Protein AF-A0A9D7H7V4-F1 (afdb_monomer_lite)

Radius of gyration: 41.84 Å; chains: 1; bounding box: 75×30×118 Å

Foldseek 3Di:
DDPQALLNVLVVQLVVLVVVLVVLVVCLVPQDPPDPVSVVVSVVSVVVNVVSVVVNVVSVVSNVVSVVVVVVVVVVVVVVVVVVVVVVVVLVVVVVVLVVVVVVLVVLLCVLLVLVVCPVPVPPPDDDLVNNLVSLVVSLVSLVVSLVVLVVSLVVCVVSVVVVSNVVSVVSNVVSVVSSVVSVVVSVVSCVVDDD

Sequence (196 aa):
MTAKTPLATAAATFEHDLIRYDELAVELAAMPLSSQKSLARATKLLEEAAACEQRLGHDVEMLMTAMQGARNRQQGAAEKTLDVARRIESRMAEHAVVMQRFVALAERAKRATQPVADLVEGGNESTDGPTLKKRLGDAQTEMNDVVAEAERMIAEAAQAGWQDVVREADSLKQKLMTTRNRVALAHRKVSEKAPV

pLDDT: mean 90.6, std 11.88, range [39.03, 98.44]

Structure (mmCIF, N/CA/C/O backbone):
data_AF-A0A9D7H7V4-F1
#
_entry.id   AF-A0A9D7H7V4-F1
#
loop_
_atom_site.group_PDB
_atom_site.id
_atom_site.type_symbol
_atom_site.label_atom_id
_atom_site.label_alt_id
_atom_site.label_comp_id
_atom_site.label_asym_id
_atom_site.label_entity_id
_atom_site.label_seq_id
_atom_site.pdbx_PDB_ins_code
_atom_site.Cartn_x
_atom_site.Cartn_y
_atom_site.Cartn_z
_atom_site.occupancy
_atom_site.B_iso_or_equiv
_atom_site.auth_seq_id
_atom_site.auth_comp_id
_atom_site.auth_asym_id
_atom_site.auth_atom_id
_atom_site.pdbx_PDB_model_num
ATOM 1 N N . MET A 1 1 ? 5.744 1.414 22.283 1.00 39.03 1 MET A N 1
ATOM 2 C CA . MET A 1 1 ? 4.526 1.142 23.076 1.00 39.03 1 MET A CA 1
ATOM 3 C C . MET A 1 1 ? 3.331 1.540 22.227 1.00 39.03 1 MET A C 1
ATOM 5 O O . MET A 1 1 ? 3.158 2.721 21.965 1.00 39.03 1 MET A O 1
ATOM 9 N N . THR A 1 2 ? 2.585 0.582 21.688 1.00 50.62 2 THR A N 1
ATOM 10 C CA . THR A 1 2 ? 1.400 0.856 20.862 1.00 50.62 2 THR A CA 1
ATOM 11 C C . THR A 1 2 ? 0.294 1.372 21.778 1.00 50.62 2 THR A C 1
ATOM 13 O O . THR A 1 2 ? -0.106 0.669 22.704 1.00 50.62 2 THR A O 1
ATOM 16 N N . ALA A 1 3 ? -0.156 2.612 21.581 1.00 64.56 3 ALA A N 1
ATOM 17 C CA . ALA A 1 3 ? -1.259 3.171 22.358 1.00 64.56 3 ALA A CA 1
ATOM 18 C C . ALA A 1 3 ? -2.496 2.261 22.234 1.00 64.56 3 ALA A C 1
ATOM 20 O O . ALA A 1 3 ? -2.820 1.811 21.129 1.00 64.56 3 ALA A O 1
ATOM 21 N N . LYS A 1 4 ? -3.167 1.960 23.356 1.00 79.50 4 LYS A N 1
ATOM 22 C CA . LYS A 1 4 ? -4.394 1.149 23.344 1.00 79.50 4 LYS A CA 1
ATOM 23 C C . LYS A 1 4 ? -5.428 1.831 22.445 1.00 79.50 4 LYS A C 1
ATOM 25 O O . LYS A 1 4 ? -5.689 3.024 22.576 1.00 79.50 4 LYS A O 1
ATOM 30 N N . THR A 1 5 ? -5.972 1.078 21.492 1.00 93.00 5 THR A N 1
ATOM 31 C CA . THR A 1 5 ? -6.973 1.614 20.562 1.00 93.00 5 THR A CA 1
ATOM 32 C C . THR A 1 5 ? -8.301 1.849 21.288 1.00 93.00 5 THR A C 1
ATOM 34 O O . THR A 1 5 ? -8.586 1.124 22.239 1.00 93.00 5 THR A O 1
ATOM 37 N N . PRO A 1 6 ? -9.153 2.786 20.826 1.00 94.44 6 PRO A N 1
ATOM 38 C CA . PRO A 1 6 ? -10.469 3.007 21.429 1.00 94.44 6 PRO A CA 1
ATOM 39 C C . PRO A 1 6 ? -11.314 1.730 21.546 1.00 94.44 6 PRO A C 1
ATOM 41 O O . PRO A 1 6 ? -11.958 1.523 22.565 1.00 94.44 6 PRO A O 1
ATOM 44 N N . LEU A 1 7 ? -11.243 0.839 20.547 1.00 96.19 7 LEU A N 1
ATOM 45 C CA . LEU A 1 7 ? -11.926 -0.459 20.569 1.00 96.19 7 LEU A CA 1
ATOM 46 C C . LEU A 1 7 ? -11.387 -1.377 21.671 1.00 96.19 7 LEU A C 1
ATOM 48 O O . LEU A 1 7 ? -12.166 -1.958 22.416 1.00 96.19 7 LEU A O 1
ATOM 52 N N . ALA A 1 8 ? -10.062 -1.481 21.797 1.00 96.31 8 ALA A N 1
ATOM 53 C CA . ALA A 1 8 ? -9.444 -2.305 22.833 1.00 96.31 8 ALA A CA 1
ATOM 54 C C . ALA A 1 8 ? -9.734 -1.773 24.245 1.00 96.31 8 ALA A C 1
ATOM 56 O O . ALA A 1 8 ? -9.897 -2.560 25.171 1.00 96.31 8 ALA A O 1
ATOM 57 N N . THR A 1 9 ? -9.800 -0.450 24.410 1.00 96.12 9 THR A N 1
ATOM 58 C CA . THR A 1 9 ? -10.173 0.172 25.684 1.00 96.12 9 THR A CA 1
ATOM 59 C C . THR A 1 9 ? -11.640 -0.095 26.019 1.00 96.12 9 THR A C 1
ATOM 61 O O . THR A 1 9 ? -11.905 -0.597 27.102 1.00 96.12 9 THR A O 1
ATOM 64 N N . ALA A 1 10 ? -12.571 0.159 25.091 1.00 97.06 10 ALA A N 1
ATOM 65 C CA . ALA A 1 10 ? -14.002 -0.051 25.325 1.00 97.06 10 ALA A CA 1
ATOM 66 C C . ALA A 1 10 ? -14.338 -1.519 25.634 1.00 97.06 10 ALA A C 1
ATOM 68 O O . ALA A 1 10 ? -15.082 -1.792 26.569 1.00 97.06 10 ALA A O 1
ATOM 69 N N . ALA A 1 11 ? -13.735 -2.468 24.907 1.00 97.25 11 ALA A N 1
ATOM 70 C CA . ALA A 1 11 ? -13.930 -3.894 25.166 1.00 97.25 11 ALA A CA 1
ATOM 71 C C . ALA A 1 11 ? -13.413 -4.312 26.552 1.00 97.25 11 ALA A C 1
ATOM 73 O O . ALA A 1 11 ? -14.065 -5.087 27.240 1.00 97.25 11 ALA A O 1
ATOM 74 N N . ALA A 1 12 ? -12.259 -3.786 26.976 1.00 97.12 12 ALA A N 1
ATOM 75 C CA . ALA A 1 12 ? -11.701 -4.095 28.290 1.00 97.12 12 ALA A CA 1
ATOM 76 C C . ALA A 1 12 ? -12.545 -3.521 29.439 1.00 97.12 12 ALA A C 1
ATOM 78 O O . ALA A 1 12 ? -12.668 -4.169 30.473 1.00 97.12 12 ALA A O 1
ATOM 79 N N . THR A 1 13 ? -13.109 -2.322 29.265 1.00 97.44 13 THR A N 1
ATOM 80 C CA . THR A 1 13 ? -14.011 -1.713 30.253 1.00 97.44 13 THR A CA 1
ATOM 81 C C . THR A 1 13 ? -15.315 -2.501 30.370 1.00 97.44 13 THR A C 1
ATOM 83 O O . THR A 1 13 ? -15.668 -2.892 31.476 1.00 97.44 13 THR A O 1
ATOM 86 N N . PHE A 1 14 ? -15.955 -2.829 29.242 1.00 98.06 14 PHE A N 1
ATOM 87 C CA . PHE A 1 14 ? -17.174 -3.641 29.229 1.00 98.06 14 PHE A CA 1
ATOM 88 C C . PHE A 1 14 ? -16.976 -4.999 29.919 1.00 98.06 14 PHE A C 1
ATOM 90 O O . PHE A 1 14 ? -17.771 -5.383 30.770 1.00 98.06 14 PHE A O 1
ATOM 97 N N . GLU A 1 15 ? -15.891 -5.709 29.591 1.00 98.19 15 GLU A N 1
ATOM 98 C CA . GLU A 1 15 ? -15.592 -7.018 30.187 1.00 98.19 15 GLU A CA 1
ATOM 99 C C . GLU A 1 15 ? -15.377 -6.923 31.704 1.00 98.19 15 GLU A C 1
ATOM 101 O O . GLU A 1 15 ? -15.853 -7.765 32.461 1.00 98.19 15 GLU A O 1
ATOM 106 N N . HIS A 1 16 ? -14.683 -5.878 32.161 1.00 97.69 16 HIS A N 1
ATOM 107 C CA . HIS A 1 16 ? -14.466 -5.638 33.584 1.00 97.69 16 HIS A CA 1
ATOM 108 C C . HIS A 1 16 ? -15.791 -5.450 34.338 1.00 97.69 16 HIS A C 1
ATOM 110 O O . HIS A 1 16 ? -16.002 -6.076 35.379 1.00 97.69 16 HIS A O 1
ATOM 116 N N . ASP A 1 17 ? -16.691 -4.616 33.815 1.00 97.31 17 ASP A N 1
ATOM 117 C CA . ASP A 1 17 ? -17.975 -4.346 34.464 1.00 97.31 17 ASP A CA 1
ATOM 118 C C . ASP A 1 17 ? -18.937 -5.541 34.361 1.00 97.31 17 ASP A C 1
ATOM 120 O O . ASP A 1 17 ? -19.741 -5.757 35.270 1.00 97.31 17 ASP A O 1
ATOM 124 N N . LEU A 1 18 ? -18.803 -6.378 33.326 1.00 98.19 18 LEU A N 1
ATOM 125 C CA . LEU A 1 18 ? -19.583 -7.609 33.180 1.00 98.19 18 LEU A CA 1
ATOM 126 C C . LEU A 1 18 ? -19.197 -8.636 34.245 1.00 98.19 18 LEU A C 1
ATOM 128 O O . LEU A 1 18 ? -20.067 -9.141 34.951 1.00 98.19 18 LEU A O 1
ATOM 132 N N . ILE A 1 19 ? -17.893 -8.865 34.429 1.00 98.44 19 ILE A N 1
ATOM 133 C CA . ILE A 1 19 ? -17.375 -9.734 35.493 1.00 98.44 19 ILE A CA 1
ATOM 134 C C . ILE A 1 19 ? -17.859 -9.239 36.860 1.00 98.44 19 ILE A C 1
ATOM 136 O O . ILE A 1 19 ? -18.315 -10.033 37.683 1.00 98.44 19 ILE A O 1
ATOM 140 N N . ARG A 1 20 ? -17.815 -7.921 37.103 1.00 98.00 20 ARG A N 1
ATOM 141 C CA . ARG A 1 20 ? -18.284 -7.351 38.372 1.00 98.00 20 ARG A CA 1
ATOM 142 C C . ARG A 1 20 ? -19.780 -7.584 38.595 1.00 98.00 20 ARG A C 1
ATOM 144 O O . ARG A 1 20 ? -20.186 -7.874 39.720 1.00 98.00 20 ARG A O 1
ATOM 151 N N . TYR A 1 21 ? -20.600 -7.447 37.556 1.00 98.25 21 TYR A N 1
ATOM 152 C CA . TYR A 1 21 ? -22.034 -7.710 37.649 1.00 98.25 21 TYR A CA 1
ATOM 153 C C . TYR A 1 21 ? -22.324 -9.187 37.951 1.00 98.25 21 TYR A C 1
ATOM 155 O O . TYR A 1 21 ? -23.129 -9.478 38.838 1.00 98.25 21 TYR A O 1
ATOM 163 N N . ASP A 1 22 ? -21.613 -10.109 37.295 1.00 98.25 22 ASP A N 1
ATOM 164 C CA . ASP A 1 22 ? -21.727 -11.551 37.544 1.00 98.25 22 ASP A CA 1
ATOM 165 C C . ASP A 1 22 ? -21.358 -11.912 38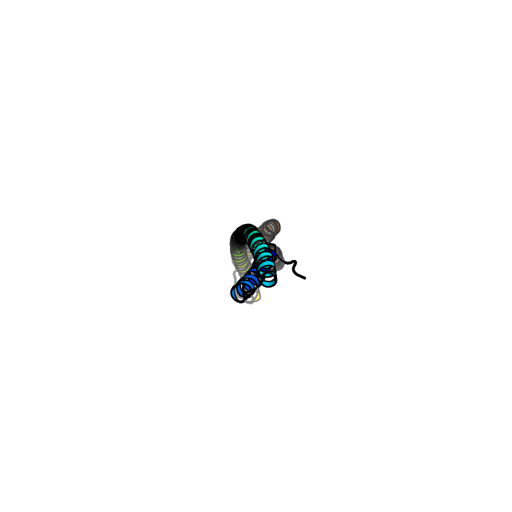.993 1.00 98.25 22 ASP A C 1
ATOM 167 O O . ASP A 1 22 ? -22.082 -12.659 39.656 1.00 98.25 22 ASP A O 1
ATOM 171 N N . GLU A 1 23 ? -20.275 -11.339 39.529 1.00 98.12 23 GLU A N 1
ATOM 172 C CA . GLU A 1 23 ? -19.883 -11.513 40.935 1.00 98.12 23 GLU A CA 1
ATOM 173 C C . GLU A 1 23 ? -20.984 -11.054 41.905 1.00 98.12 23 GLU A C 1
ATOM 175 O O . GLU A 1 23 ? -21.315 -11.769 42.857 1.00 98.12 23 GLU A O 1
ATOM 180 N N . LEU A 1 24 ? -21.574 -9.877 41.660 1.00 97.81 24 LEU A N 1
ATOM 181 C CA . LEU A 1 24 ? -22.654 -9.324 42.483 1.00 97.81 24 LEU A CA 1
ATOM 182 C C . LEU A 1 24 ? -23.911 -10.199 42.431 1.00 97.81 24 LEU A C 1
ATOM 184 O O . LEU A 1 24 ? -24.541 -10.434 43.466 1.00 97.81 24 LEU A O 1
ATOM 188 N N . ALA A 1 25 ? -24.260 -10.717 41.251 1.00 97.62 25 ALA A N 1
ATOM 189 C CA . ALA A 1 25 ? -25.394 -11.617 41.070 1.00 97.62 25 ALA A CA 1
ATOM 190 C C . ALA A 1 25 ? -25.204 -12.935 41.841 1.00 97.62 25 ALA A C 1
ATOM 192 O O . ALA A 1 25 ? -26.127 -13.393 42.523 1.00 97.62 25 ALA A O 1
ATOM 193 N N . VAL A 1 26 ? -24.000 -13.515 41.795 1.00 98.12 26 VAL A N 1
ATOM 194 C CA . VAL A 1 26 ? -23.652 -14.721 42.562 1.00 98.12 26 VAL A CA 1
ATOM 195 C C . VAL A 1 26 ? -23.718 -14.458 44.070 1.00 98.12 26 VAL A C 1
ATOM 197 O O . VAL A 1 26 ? -24.293 -15.266 44.805 1.00 98.12 26 VAL A O 1
ATOM 200 N N . GLU A 1 27 ? -23.183 -13.329 44.548 1.00 97.12 27 GLU A N 1
ATOM 201 C CA . GLU A 1 27 ? -23.225 -12.974 45.973 1.00 97.12 27 GLU A CA 1
ATOM 202 C C . GLU A 1 27 ? -24.664 -12.772 46.472 1.00 97.12 27 GLU A C 1
ATOM 204 O O . GLU A 1 27 ? -25.027 -13.282 47.536 1.00 97.12 27 GLU A O 1
ATOM 209 N N . LEU A 1 28 ? -25.501 -12.076 45.694 1.00 96.75 28 LEU A N 1
ATOM 210 C CA . LEU A 1 28 ? -26.921 -11.877 45.994 1.00 96.75 28 LEU A CA 1
ATOM 211 C C . LEU A 1 28 ? -27.683 -13.206 46.054 1.00 96.75 28 LEU A C 1
ATOM 213 O O . LEU A 1 28 ? -28.444 -13.427 46.997 1.00 96.75 28 LEU A O 1
ATOM 217 N N . ALA A 1 29 ? -27.455 -14.104 45.091 1.00 96.69 29 ALA A N 1
ATOM 218 C CA . ALA A 1 29 ? -28.128 -15.401 45.025 1.00 96.69 29 ALA A CA 1
ATOM 219 C C . ALA A 1 29 ? -27.772 -16.324 46.203 1.00 96.69 29 ALA A C 1
ATOM 221 O O . ALA A 1 29 ? -28.608 -17.106 46.656 1.00 96.69 29 ALA A O 1
ATOM 222 N N . ALA A 1 30 ? -26.545 -16.228 46.720 1.00 96.62 30 ALA A N 1
ATOM 223 C CA . ALA A 1 30 ? -26.076 -17.038 47.840 1.00 96.62 30 ALA A CA 1
ATOM 224 C C . ALA A 1 30 ? -26.445 -16.464 49.225 1.00 96.62 30 ALA A C 1
ATOM 226 O O . ALA A 1 30 ? -26.224 -17.129 50.243 1.00 96.62 30 ALA A O 1
ATOM 227 N N . MET A 1 31 ? -26.970 -15.234 49.308 1.00 95.06 31 MET A N 1
ATOM 228 C CA . MET A 1 31 ? -27.132 -14.531 50.582 1.00 95.06 31 MET A CA 1
ATOM 229 C C . MET A 1 31 ? -28.373 -14.989 51.372 1.00 95.06 31 MET A C 1
ATOM 231 O O . MET A 1 31 ? -29.501 -14.842 50.902 1.00 95.06 31 MET A O 1
ATOM 235 N N . PRO A 1 32 ? -28.221 -15.451 52.629 1.00 91.19 32 PRO A N 1
ATOM 236 C CA . PRO A 1 32 ? -29.365 -15.809 53.460 1.00 91.19 32 PRO A CA 1
ATOM 237 C C . PRO A 1 32 ? -30.108 -14.561 53.959 1.00 91.19 32 PRO A C 1
ATOM 239 O O . PRO A 1 32 ? -29.571 -13.746 54.710 1.00 91.19 32 PRO A O 1
ATOM 242 N N . LEU A 1 33 ? -31.391 -14.440 53.621 1.00 95.38 33 LEU A N 1
ATOM 243 C CA . LEU A 1 33 ? -32.250 -13.297 53.972 1.00 95.38 33 LEU A CA 1
ATOM 244 C C . LEU A 1 33 ? -32.975 -13.476 55.322 1.00 95.38 33 LEU A C 1
ATOM 246 O O . LEU A 1 33 ? -34.125 -13.084 55.488 1.00 95.38 33 LEU A O 1
ATOM 250 N N . SER A 1 34 ? -32.311 -14.101 56.296 1.00 94.88 34 SER A N 1
ATOM 251 C CA . SER A 1 34 ? -32.905 -14.507 57.580 1.00 94.88 34 SER A CA 1
ATOM 252 C C . SER A 1 34 ? -32.825 -13.459 58.697 1.00 94.88 34 SER A C 1
ATOM 254 O O . SER A 1 34 ? -33.301 -13.707 59.802 1.00 94.88 34 SER A O 1
ATOM 256 N N . SER A 1 35 ? -32.214 -12.294 58.456 1.00 96.31 35 SER A N 1
ATOM 257 C CA . SER A 1 35 ? -32.055 -11.249 59.472 1.00 96.31 35 SER A CA 1
ATOM 258 C C . SER A 1 35 ? -32.181 -9.850 58.878 1.00 96.31 35 SER A C 1
ATOM 260 O O . SER A 1 35 ? -31.871 -9.624 57.711 1.00 96.31 35 SER A O 1
ATOM 262 N N . GLN A 1 36 ? -32.540 -8.868 59.708 1.00 95.44 36 GLN A N 1
ATOM 263 C CA . GLN A 1 36 ? -32.569 -7.460 59.295 1.00 95.44 36 GLN A CA 1
ATOM 264 C C . GLN A 1 36 ? -31.205 -6.982 58.767 1.00 95.44 36 GLN A C 1
ATOM 266 O O . GLN A 1 36 ? -31.133 -6.214 57.810 1.00 95.44 36 GLN A O 1
ATOM 271 N N . LYS A 1 37 ? -30.109 -7.477 59.356 1.00 96.38 37 LYS A N 1
ATOM 272 C CA . LYS A 1 37 ? -28.748 -7.160 58.915 1.00 96.38 37 LYS A CA 1
ATOM 273 C C . LYS A 1 37 ? -28.448 -7.736 57.529 1.00 96.38 37 LYS A C 1
ATOM 275 O O . LYS A 1 37 ? -27.845 -7.043 56.713 1.00 96.38 37 LYS A O 1
ATOM 280 N N . SER A 1 38 ? -28.837 -8.985 57.264 1.00 95.50 38 SER A N 1
ATOM 281 C CA . SER A 1 38 ? -28.609 -9.606 55.955 1.00 95.50 38 SER A CA 1
ATOM 282 C C . SER A 1 38 ? -29.505 -9.015 54.869 1.00 95.50 38 SER A C 1
ATOM 284 O O . SER A 1 38 ? -29.021 -8.802 53.764 1.00 95.50 38 SER A O 1
ATOM 286 N N . LEU A 1 39 ? -30.735 -8.613 55.200 1.00 96.75 39 LEU A N 1
ATOM 287 C CA . LEU A 1 39 ? -31.589 -7.827 54.302 1.00 96.75 39 LEU A CA 1
ATOM 288 C C . LEU A 1 39 ? -30.947 -6.480 53.941 1.00 96.75 39 LEU A C 1
ATOM 290 O O . LEU A 1 39 ? -30.834 -6.158 52.765 1.00 96.75 39 LEU A O 1
ATOM 294 N N . ALA A 1 40 ? -30.445 -5.729 54.927 1.00 96.62 40 ALA A N 1
ATOM 295 C CA . ALA A 1 40 ? -29.782 -4.448 54.672 1.00 96.62 40 ALA A CA 1
ATOM 296 C C . ALA A 1 40 ? -28.517 -4.590 53.803 1.00 96.62 40 ALA A C 1
ATOM 298 O O . ALA A 1 40 ? -28.216 -3.711 52.997 1.00 96.62 40 ALA A O 1
ATOM 299 N N . ARG A 1 41 ? -27.769 -5.695 53.948 1.00 96.81 41 ARG A N 1
ATOM 300 C CA . ARG A 1 41 ? -26.629 -6.004 53.071 1.00 96.81 41 ARG A CA 1
ATOM 301 C C . ARG A 1 41 ? -27.088 -6.345 51.651 1.00 96.81 41 ARG A C 1
ATOM 303 O O . ARG A 1 41 ? -26.505 -5.821 50.709 1.00 96.81 41 ARG A O 1
ATOM 310 N N . ALA A 1 42 ? -28.124 -7.170 51.504 1.00 97.25 42 ALA A N 1
ATOM 311 C CA . ALA A 1 42 ? -28.682 -7.526 50.202 1.00 97.25 42 ALA A CA 1
ATOM 312 C C . ALA A 1 42 ? -29.185 -6.288 49.444 1.00 97.25 42 ALA A C 1
ATOM 314 O O . ALA A 1 42 ? -28.898 -6.149 48.262 1.00 97.25 42 ALA A O 1
ATOM 315 N N . THR A 1 43 ? -29.846 -5.342 50.124 1.00 97.44 43 THR A N 1
ATOM 316 C CA . THR A 1 43 ? -30.266 -4.069 49.514 1.00 97.44 43 THR A CA 1
ATOM 317 C C . THR A 1 43 ? -29.082 -3.287 48.947 1.00 97.44 43 THR A C 1
ATOM 319 O O . THR A 1 43 ? -29.145 -2.852 47.805 1.00 97.44 43 THR A O 1
ATOM 322 N N . LYS A 1 44 ? -27.976 -3.168 49.692 1.00 97.81 44 LYS A N 1
ATOM 323 C CA . LYS A 1 44 ? -26.773 -2.469 49.205 1.00 97.81 44 LYS A CA 1
ATOM 324 C C . LYS A 1 44 ? -26.136 -3.150 47.995 1.00 97.81 44 LYS A C 1
ATOM 326 O O . LYS A 1 44 ? -25.732 -2.470 47.061 1.00 97.81 44 LYS A O 1
ATOM 331 N N . LEU A 1 45 ? -26.045 -4.481 48.005 1.00 97.62 45 LEU A N 1
ATOM 332 C CA . LEU A 1 45 ? -25.529 -5.226 46.852 1.00 97.62 45 LEU A CA 1
ATOM 333 C C . LEU A 1 45 ? -26.444 -5.087 45.63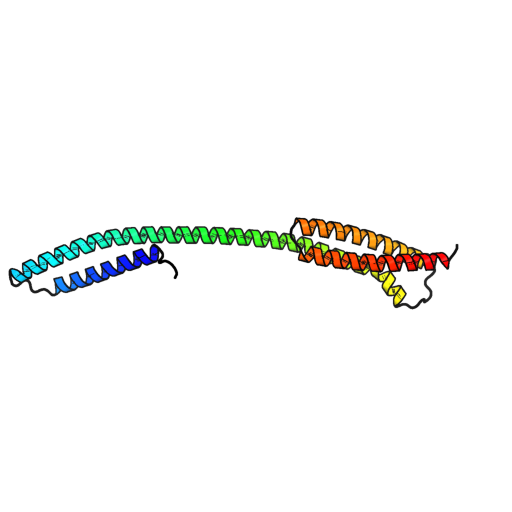5 1.00 97.62 45 LEU A C 1
ATOM 335 O O . LEU A 1 45 ? -25.954 -4.994 44.517 1.00 97.62 45 LEU A O 1
ATOM 339 N N . LEU A 1 46 ? -27.760 -5.039 45.845 1.00 97.81 46 LEU A N 1
ATOM 340 C CA . LEU A 1 46 ? -28.726 -4.825 44.773 1.00 97.81 46 LEU A CA 1
ATOM 341 C C . LEU A 1 46 ? -28.611 -3.413 44.179 1.00 97.81 46 LEU A C 1
ATOM 343 O O . LEU A 1 46 ? -28.673 -3.262 42.963 1.00 97.81 46 LEU A O 1
ATOM 347 N N . GLU A 1 47 ? -28.396 -2.390 45.011 1.00 98.19 47 GLU A N 1
ATOM 348 C CA . GLU A 1 47 ? -28.094 -1.025 44.557 1.00 98.19 47 GLU A CA 1
ATOM 349 C C . GLU A 1 47 ? -26.797 -0.980 43.736 1.00 98.19 47 GLU A C 1
ATOM 351 O O . GLU A 1 47 ? -26.749 -0.343 42.683 1.00 98.19 47 GLU A O 1
ATOM 356 N N . GLU A 1 48 ? -25.754 -1.689 44.179 1.00 97.81 48 GLU A N 1
ATOM 357 C CA . GLU A 1 48 ? -24.492 -1.788 43.442 1.00 97.81 48 GLU A CA 1
ATOM 358 C C . GLU A 1 48 ? -24.666 -2.521 42.105 1.00 97.81 48 GLU A C 1
ATOM 360 O O . GLU A 1 48 ? -24.153 -2.059 41.084 1.00 97.81 48 GLU A O 1
ATOM 365 N N . ALA A 1 49 ? -25.430 -3.617 42.088 1.00 97.75 49 ALA A N 1
ATOM 366 C CA . ALA A 1 49 ? -25.750 -4.364 40.877 1.00 97.75 49 ALA A CA 1
ATOM 367 C C . ALA A 1 49 ? -26.525 -3.494 39.880 1.00 97.75 49 ALA A C 1
ATOM 369 O O . ALA A 1 49 ? -26.141 -3.422 38.717 1.00 97.75 49 ALA A O 1
ATOM 370 N N . ALA A 1 50 ? -27.539 -2.753 40.337 1.00 97.62 50 ALA A N 1
ATOM 371 C CA . ALA A 1 50 ? -28.294 -1.828 39.492 1.00 97.62 50 ALA A CA 1
ATOM 372 C C . ALA A 1 50 ? -27.404 -0.711 38.912 1.00 97.62 50 ALA A C 1
ATOM 374 O O . ALA A 1 50 ? -27.515 -0.367 37.736 1.00 97.62 50 ALA A O 1
ATOM 375 N N . ALA A 1 51 ? -26.477 -0.165 39.706 1.00 97.75 51 ALA A N 1
ATOM 376 C CA . ALA A 1 51 ? -25.507 0.810 39.211 1.00 97.75 51 ALA A CA 1
ATOM 377 C C . ALA A 1 51 ? -24.524 0.195 38.197 1.00 97.75 51 ALA A C 1
ATOM 379 O O . ALA A 1 51 ? -24.106 0.868 37.256 1.00 97.75 51 ALA A O 1
ATOM 380 N N . CYS A 1 52 ? -24.137 -1.069 38.383 1.00 97.62 52 CYS A N 1
ATOM 381 C CA . CYS A 1 52 ? -23.279 -1.803 37.455 1.00 97.62 52 CYS A CA 1
ATOM 382 C C . CYS A 1 52 ? -23.997 -2.106 36.132 1.00 97.62 52 CYS A C 1
ATOM 384 O O . CYS A 1 52 ? -23.417 -1.910 35.072 1.00 97.62 52 CYS A O 1
ATOM 386 N N . GLU A 1 53 ? -25.278 -2.472 36.176 1.00 97.19 53 GLU A N 1
ATOM 387 C CA . GLU A 1 53 ? -26.119 -2.669 34.989 1.00 97.19 53 GLU A CA 1
ATOM 388 C C . GLU A 1 53 ? -26.248 -1.384 34.154 1.00 97.19 53 GLU A C 1
ATOM 390 O O . GLU A 1 53 ? -26.136 -1.412 32.928 1.00 97.19 53 GLU A O 1
ATOM 395 N N . GLN A 1 54 ? -26.402 -0.227 34.809 1.00 97.81 54 GLN A N 1
ATOM 396 C CA . GLN A 1 54 ? -26.410 1.069 34.121 1.00 97.81 54 GLN A CA 1
ATOM 397 C C . GLN A 1 54 ? -25.077 1.368 33.423 1.00 97.81 54 GLN A C 1
ATOM 399 O O . GLN A 1 54 ? -25.077 1.841 32.284 1.00 97.81 54 GLN A O 1
ATOM 404 N N . ARG A 1 55 ? -23.942 1.087 34.082 1.00 98.00 55 ARG A N 1
ATOM 405 C CA . ARG A 1 55 ? -22.614 1.246 33.466 1.00 98.00 55 ARG A CA 1
ATOM 406 C C . ARG A 1 55 ? -22.421 0.296 32.291 1.00 98.00 55 ARG A C 1
ATOM 408 O O . ARG A 1 55 ? -21.989 0.749 31.240 1.00 98.00 55 ARG A O 1
ATOM 415 N N . LEU A 1 56 ? -22.849 -0.960 32.418 1.00 98.19 56 LEU A N 1
ATOM 416 C CA . LEU A 1 56 ? -22.827 -1.931 31.323 1.00 98.19 56 LEU A CA 1
ATOM 417 C C . LEU A 1 56 ? -23.590 -1.437 30.092 1.00 98.19 56 LEU A C 1
ATOM 419 O O . LEU A 1 56 ? -23.089 -1.562 28.977 1.00 98.19 56 LEU A O 1
ATOM 423 N N . GLY A 1 57 ? -24.763 -0.825 30.280 1.00 97.25 57 GLY A N 1
ATOM 424 C CA . GLY A 1 57 ? -25.502 -0.195 29.183 1.00 97.25 57 GLY A CA 1
ATOM 425 C C . GLY A 1 57 ? -24.671 0.866 28.451 1.00 97.25 57 GLY A C 1
ATOM 426 O O . GLY A 1 57 ? -24.575 0.844 27.224 1.00 97.25 57 GLY A O 1
ATOM 427 N N . HIS A 1 58 ? -24.004 1.744 29.203 1.00 97.81 58 HIS A N 1
ATOM 428 C CA . HIS A 1 58 ? -23.108 2.754 28.637 1.00 97.81 58 HIS A CA 1
ATOM 429 C C . HIS A 1 58 ? -21.883 2.138 27.938 1.00 97.81 58 HIS A C 1
ATOM 431 O O . HIS A 1 58 ? -21.515 2.553 26.837 1.00 97.81 58 HIS A O 1
ATOM 437 N N . ASP A 1 59 ? -21.268 1.119 28.534 1.00 97.38 59 ASP A N 1
ATOM 438 C CA . ASP A 1 59 ? -20.089 0.456 27.980 1.00 97.38 59 ASP A CA 1
ATOM 439 C C . ASP A 1 59 ? -20.396 -0.255 26.655 1.00 97.38 59 ASP A C 1
ATOM 441 O O . ASP A 1 59 ? -19.569 -0.233 25.738 1.00 97.38 59 ASP A O 1
ATOM 445 N N . VAL A 1 60 ? -21.603 -0.813 26.499 1.00 98.12 60 VAL A N 1
ATOM 446 C CA . VAL A 1 60 ? -22.077 -1.376 25.222 1.00 98.12 60 VAL A CA 1
ATOM 447 C C . VAL A 1 60 ? -22.169 -0.296 24.143 1.00 98.12 60 VAL A C 1
ATOM 449 O O . VAL A 1 60 ? -21.674 -0.498 23.031 1.00 98.12 60 VAL A O 1
ATOM 452 N N . GLU A 1 61 ? -22.752 0.865 24.448 1.00 98.12 61 GLU A N 1
ATOM 453 C CA . GLU A 1 61 ? -22.833 1.987 23.500 1.00 98.12 61 GLU A CA 1
ATOM 454 C C . GLU A 1 61 ? -21.437 2.467 23.075 1.00 98.12 61 GLU A C 1
ATOM 456 O O . GLU A 1 61 ? -21.168 2.711 21.888 1.00 98.12 61 GLU A O 1
ATOM 461 N N . MET A 1 62 ? -20.514 2.550 24.036 1.00 97.62 62 MET A N 1
ATOM 462 C CA . MET A 1 62 ? -19.122 2.917 23.792 1.00 97.62 62 MET A CA 1
ATOM 463 C C . MET A 1 62 ? -18.395 1.873 22.941 1.00 97.62 62 MET A C 1
ATOM 465 O O . MET A 1 62 ? -17.666 2.236 22.010 1.00 97.62 62 MET A O 1
ATOM 469 N N . LEU A 1 63 ? -18.624 0.582 23.192 1.00 98.00 63 LEU A N 1
ATOM 470 C CA . LEU A 1 63 ? -18.072 -0.513 22.400 1.00 98.00 63 LEU A CA 1
ATOM 471 C C . LEU A 1 63 ? -18.588 -0.475 20.957 1.00 98.00 63 LEU A C 1
ATOM 473 O O . LEU A 1 63 ? -17.784 -0.531 20.023 1.00 98.00 63 LEU A O 1
ATOM 477 N N . MET A 1 64 ? -19.895 -0.295 20.756 1.00 98.12 64 MET A N 1
ATOM 478 C CA . MET A 1 64 ? -20.496 -0.158 19.423 1.00 98.12 64 MET A CA 1
ATOM 479 C C . MET A 1 64 ? -19.917 1.037 18.658 1.00 98.12 64 MET A C 1
ATOM 481 O O . MET A 1 64 ? -19.536 0.917 17.489 1.00 98.12 64 MET A O 1
ATOM 485 N N . THR A 1 65 ? -19.778 2.181 19.330 1.00 98.06 65 THR A N 1
ATOM 486 C CA . THR A 1 65 ? -19.164 3.385 18.755 1.00 98.06 65 THR A CA 1
ATOM 487 C C . THR A 1 65 ? -17.714 3.122 18.344 1.00 98.06 65 THR A C 1
ATOM 489 O O . THR A 1 65 ? -17.291 3.465 17.233 1.00 98.06 65 THR A O 1
ATOM 492 N N . ALA A 1 66 ? -16.943 2.456 19.204 1.00 97.75 66 ALA A N 1
ATOM 493 C CA . ALA A 1 66 ? -15.556 2.120 18.923 1.00 97.75 66 ALA A CA 1
ATOM 494 C C . ALA A 1 66 ? -15.416 1.100 17.776 1.00 97.75 66 ALA A C 1
ATOM 496 O O . ALA A 1 66 ? -14.506 1.235 16.950 1.00 97.75 66 ALA A O 1
ATOM 497 N N . MET A 1 67 ? -16.330 0.128 17.671 1.00 97.62 67 MET A N 1
ATOM 498 C CA . MET A 1 67 ? -16.405 -0.817 16.551 1.00 97.62 67 MET A CA 1
ATOM 499 C C . MET A 1 67 ? -16.680 -0.100 15.228 1.00 97.62 67 MET A C 1
ATOM 501 O O . MET A 1 67 ? -15.988 -0.354 14.240 1.00 97.62 67 MET A O 1
ATOM 505 N N . GLN A 1 68 ? -17.625 0.844 15.203 1.00 97.50 68 GLN A N 1
ATOM 506 C CA . GLN A 1 68 ? -17.899 1.635 14.003 1.00 97.50 68 GLN A CA 1
ATOM 507 C C . GLN A 1 68 ? -16.683 2.487 13.603 1.00 97.50 68 GLN A C 1
ATOM 509 O O . GLN A 1 68 ? -16.328 2.552 12.424 1.00 97.50 68 GLN A O 1
ATOM 514 N N . GLY A 1 69 ? -15.981 3.079 14.573 1.00 97.00 69 GLY A N 1
ATOM 515 C CA . GLY A 1 69 ? -14.724 3.790 14.326 1.00 97.00 69 GLY A CA 1
ATOM 516 C C . GLY A 1 69 ? -13.621 2.888 13.753 1.00 97.00 69 GLY A C 1
ATOM 517 O O . GLY A 1 69 ? -12.905 3.287 12.829 1.00 97.00 69 GLY A O 1
ATOM 518 N N . ALA A 1 70 ? -13.493 1.658 14.257 1.00 96.81 70 ALA A N 1
ATOM 519 C CA . ALA A 1 70 ? -12.553 0.669 13.731 1.00 96.81 70 ALA A CA 1
ATOM 520 C C . ALA A 1 70 ? -12.910 0.241 12.298 1.00 96.81 70 ALA A C 1
ATOM 522 O O . ALA A 1 70 ? -12.022 0.183 11.445 1.00 96.81 70 ALA A O 1
ATOM 523 N N . ARG A 1 71 ? -14.200 0.030 12.008 1.00 97.50 71 ARG A N 1
ATOM 524 C CA . ARG A 1 71 ? -14.702 -0.264 10.659 1.00 97.50 71 ARG A CA 1
ATOM 525 C C . ARG A 1 71 ? -14.388 0.865 9.679 1.00 97.50 71 ARG A C 1
ATOM 527 O O . ARG A 1 71 ? -13.828 0.604 8.621 1.00 97.50 71 ARG A O 1
ATOM 534 N N . ASN A 1 72 ? -14.658 2.117 10.047 1.00 97.62 72 ASN A N 1
ATOM 535 C CA . ASN A 1 72 ? -14.342 3.275 9.202 1.00 97.62 72 ASN A CA 1
ATOM 536 C C . ASN A 1 72 ? -12.838 3.360 8.898 1.00 97.62 72 ASN A C 1
ATOM 538 O O . ASN A 1 72 ? -12.435 3.634 7.769 1.00 97.62 72 ASN A O 1
ATOM 542 N N . ARG A 1 73 ? -11.988 3.082 9.897 1.00 96.31 73 ARG A N 1
ATOM 543 C CA . ARG A 1 73 ? -10.532 3.034 9.708 1.00 96.31 73 ARG A CA 1
ATOM 544 C C . ARG A 1 73 ? -10.117 1.917 8.752 1.00 96.31 73 ARG A C 1
ATOM 546 O O . ARG A 1 73 ? -9.261 2.148 7.902 1.00 96.31 73 ARG A O 1
ATOM 553 N N . GLN A 1 74 ? -10.704 0.729 8.892 1.00 96.75 74 GLN A N 1
ATOM 554 C CA . GLN A 1 74 ? -10.442 -0.405 8.008 1.00 96.75 74 GLN A CA 1
ATOM 555 C C . GLN A 1 74 ? -10.859 -0.090 6.567 1.00 96.75 74 GLN A C 1
ATOM 557 O O . GLN A 1 74 ? -10.070 -0.325 5.654 1.00 96.75 74 GLN A O 1
ATOM 562 N N . GLN A 1 75 ? -12.032 0.509 6.366 1.00 98.19 75 GLN A N 1
ATOM 563 C CA . GLN A 1 75 ? -12.501 0.917 5.046 1.00 98.19 75 GLN A CA 1
ATOM 564 C C . GLN A 1 75 ? -11.569 1.959 4.410 1.00 98.19 75 GLN A C 1
ATOM 566 O O . GLN A 1 75 ? -11.106 1.763 3.289 1.00 98.19 75 GLN A O 1
ATOM 571 N N . GLY A 1 76 ? -11.193 3.007 5.150 1.00 97.88 76 GLY A N 1
ATOM 572 C CA . GLY A 1 76 ? -10.254 4.013 4.645 1.00 97.88 76 GLY A CA 1
ATOM 573 C C . GLY A 1 76 ? -8.852 3.456 4.362 1.00 97.88 76 GLY A C 1
ATOM 574 O O . GLY A 1 76 ? -8.164 3.933 3.461 1.00 97.88 76 GLY A O 1
ATOM 575 N N . ALA A 1 77 ? -8.403 2.437 5.103 1.00 97.44 77 ALA A N 1
ATOM 576 C CA . ALA A 1 77 ? -7.159 1.734 4.796 1.00 97.44 77 ALA A CA 1
ATOM 577 C C . ALA A 1 77 ? -7.279 0.921 3.497 1.00 97.44 77 ALA A C 1
ATOM 579 O O . ALA A 1 77 ? -6.394 1.009 2.650 1.00 97.44 77 ALA A O 1
ATOM 580 N N . ALA A 1 78 ? -8.386 0.196 3.310 1.00 97.44 78 ALA A N 1
ATOM 581 C CA . ALA A 1 78 ? -8.643 -0.573 2.095 1.00 97.44 78 ALA A CA 1
ATOM 582 C C . ALA A 1 78 ? -8.694 0.322 0.845 1.00 97.44 78 ALA A C 1
ATOM 584 O O . ALA A 1 78 ? -8.074 -0.001 -0.167 1.00 97.44 78 ALA A O 1
ATOM 585 N N . GLU A 1 79 ? -9.357 1.477 0.927 1.00 98.31 79 GLU A N 1
ATOM 586 C CA . GLU A 1 79 ? -9.417 2.462 -0.162 1.00 98.31 79 GLU A CA 1
ATOM 587 C C . GLU A 1 79 ? -8.025 2.985 -0.544 1.00 98.31 79 GLU A C 1
ATOM 589 O O . GLU A 1 79 ? -7.680 3.019 -1.725 1.00 98.31 79 GLU A O 1
ATOM 594 N N . LYS A 1 80 ? -7.183 3.317 0.445 1.00 97.94 80 LYS A N 1
ATOM 595 C CA . LYS A 1 80 ? -5.790 3.734 0.204 1.00 97.94 80 LYS A CA 1
ATOM 596 C C . LYS A 1 80 ? -4.961 2.627 -0.441 1.00 97.94 80 LYS A C 1
ATOM 598 O O . LYS A 1 80 ? -4.172 2.901 -1.339 1.00 97.94 80 LYS A O 1
ATOM 603 N N . THR A 1 81 ? -5.128 1.382 0.002 1.00 98.25 81 THR A N 1
ATOM 604 C CA . THR A 1 81 ? -4.434 0.236 -0.598 1.00 98.25 81 THR A CA 1
ATOM 605 C C . THR A 1 81 ? -4.851 0.037 -2.055 1.00 98.25 81 THR A C 1
ATOM 607 O O . THR A 1 81 ? -3.987 -0.186 -2.900 1.00 98.25 81 THR A O 1
ATOM 610 N N . LEU A 1 82 ? -6.143 0.175 -2.369 1.00 98.06 82 LEU A N 1
ATOM 611 C CA . LEU A 1 82 ? -6.643 0.095 -3.744 1.00 98.06 82 LEU A CA 1
ATOM 612 C C . LEU A 1 82 ? -6.114 1.233 -4.628 1.00 98.06 82 LEU A C 1
ATOM 614 O O . LEU A 1 82 ? -5.746 0.982 -5.773 1.00 98.06 82 LEU A O 1
ATOM 618 N N . ASP A 1 83 ? -6.038 2.464 -4.114 1.00 98.19 83 ASP A N 1
ATOM 619 C CA . ASP A 1 83 ? -5.439 3.591 -4.844 1.00 98.19 83 ASP A CA 1
ATOM 620 C C . ASP A 1 83 ? -3.967 3.321 -5.190 1.00 98.19 83 ASP A C 1
ATOM 622 O O . ASP A 1 83 ? -3.547 3.454 -6.341 1.00 98.19 83 ASP A O 1
ATOM 626 N N . VAL A 1 84 ? -3.191 2.849 -4.211 1.00 98.31 84 VAL A N 1
ATOM 627 C CA . VAL A 1 84 ? -1.786 2.482 -4.423 1.00 98.31 84 VAL A CA 1
ATOM 628 C C . VAL A 1 84 ? -1.655 1.347 -5.438 1.00 98.31 84 VAL A C 1
ATOM 630 O O . VAL A 1 84 ? -0.798 1.435 -6.315 1.00 98.31 84 VAL A O 1
ATOM 633 N N . ALA A 1 85 ? -2.508 0.321 -5.374 1.00 98.06 85 ALA A N 1
ATOM 634 C CA . ALA A 1 85 ? -2.495 -0.779 -6.337 1.00 98.06 85 ALA A CA 1
ATOM 635 C C . ALA A 1 85 ? -2.705 -0.279 -7.778 1.00 98.06 85 ALA A C 1
ATOM 637 O O . ALA A 1 85 ? -1.897 -0.584 -8.651 1.00 98.06 85 ALA A O 1
ATOM 638 N N . ARG A 1 86 ? -3.703 0.586 -8.010 1.00 98.38 86 ARG A N 1
ATOM 639 C CA . ARG A 1 86 ? -3.954 1.189 -9.334 1.00 98.38 86 ARG A CA 1
ATOM 640 C C . ARG A 1 86 ? -2.777 2.025 -9.827 1.00 98.38 86 ARG A C 1
ATOM 642 O O . ARG A 1 86 ? -2.427 1.987 -11.004 1.00 98.38 86 ARG A O 1
ATOM 649 N N . ARG A 1 87 ? -2.144 2.785 -8.929 1.00 98.06 87 ARG A N 1
ATOM 650 C CA . ARG A 1 87 ? -0.950 3.573 -9.266 1.00 98.06 87 ARG A CA 1
ATOM 651 C C . ARG A 1 87 ? 0.223 2.678 -9.653 1.00 98.06 87 ARG A C 1
ATOM 653 O O . ARG A 1 87 ? 0.932 3.004 -10.601 1.00 98.06 87 ARG A O 1
ATOM 660 N N . ILE A 1 88 ? 0.420 1.562 -8.951 1.00 98.00 88 ILE A N 1
ATOM 661 C CA . ILE A 1 88 ? 1.440 0.566 -9.297 1.00 98.00 88 ILE A CA 1
ATOM 662 C C . ILE A 1 88 ? 1.145 -0.031 -10.674 1.00 98.00 88 ILE A C 1
ATOM 664 O O . ILE A 1 88 ? 2.035 -0.035 -11.517 1.00 98.00 88 ILE A O 1
ATOM 668 N N . GLU A 1 89 ? -0.091 -0.460 -10.937 1.00 97.94 89 GLU A N 1
ATOM 669 C CA . GLU A 1 89 ? -0.499 -1.012 -12.237 1.00 97.94 89 GLU A CA 1
ATOM 670 C C . GLU A 1 89 ? -0.248 -0.025 -13.387 1.00 97.94 89 GLU A C 1
ATOM 672 O O . GLU A 1 89 ? 0.378 -0.392 -14.383 1.00 97.94 89 GLU A O 1
ATOM 677 N N . SER A 1 90 ? -0.641 1.246 -13.228 1.00 97.19 90 SER A N 1
ATOM 678 C CA . SER A 1 90 ? -0.369 2.302 -14.218 1.00 97.19 90 SER A CA 1
ATOM 679 C C . SER A 1 90 ? 1.129 2.465 -14.469 1.00 97.19 90 SER A C 1
ATOM 681 O O . SER A 1 90 ? 1.578 2.472 -15.615 1.00 97.19 90 SER A O 1
ATOM 683 N N . ARG A 1 91 ? 1.932 2.532 -13.399 1.00 97.31 91 ARG A N 1
ATOM 684 C CA . ARG A 1 91 ? 3.391 2.680 -13.508 1.00 97.31 91 ARG A CA 1
ATOM 685 C C . ARG A 1 91 ? 4.050 1.463 -14.148 1.00 97.31 91 ARG A C 1
ATOM 687 O O . ARG A 1 91 ? 4.982 1.629 -14.927 1.00 97.31 91 ARG A O 1
ATOM 694 N N . MET A 1 92 ? 3.570 0.255 -13.866 1.00 96.69 92 MET A N 1
ATOM 695 C CA . MET A 1 92 ? 4.054 -0.964 -14.515 1.00 96.69 92 MET A CA 1
ATOM 696 C C . MET A 1 92 ? 3.730 -0.974 -16.011 1.00 96.69 92 MET A C 1
ATOM 698 O O . MET A 1 92 ? 4.587 -1.353 -16.808 1.00 96.69 92 MET A O 1
ATOM 702 N N . ALA A 1 93 ? 2.535 -0.525 -16.403 1.00 96.81 93 ALA A N 1
ATOM 703 C CA . ALA A 1 93 ? 2.156 -0.409 -17.809 1.00 96.81 93 ALA A CA 1
ATOM 704 C C . ALA A 1 93 ? 3.017 0.630 -18.549 1.00 96.81 93 ALA A C 1
ATOM 706 O O . ALA A 1 93 ? 3.550 0.335 -19.619 1.00 96.81 93 ALA A O 1
ATOM 707 N N . GLU A 1 94 ? 3.226 1.811 -17.956 1.00 95.31 94 GLU A N 1
ATOM 708 C CA . GLU A 1 94 ? 4.140 2.835 -18.484 1.00 95.31 94 GLU A CA 1
ATOM 709 C C . GLU A 1 94 ? 5.559 2.282 -18.668 1.00 95.31 94 GLU A C 1
ATOM 711 O O . GLU A 1 94 ? 6.165 2.445 -19.729 1.00 95.31 94 GLU A O 1
ATOM 716 N N . HIS A 1 95 ? 6.079 1.584 -17.655 1.00 95.12 95 HIS A N 1
ATOM 717 C CA . HIS A 1 95 ? 7.402 0.971 -17.704 1.00 95.12 95 HIS A CA 1
ATOM 718 C C . HIS A 1 95 ? 7.515 -0.075 -18.819 1.00 95.12 95 HIS A C 1
ATOM 720 O O . HIS A 1 95 ? 8.494 -0.084 -19.563 1.00 95.12 95 HIS A O 1
ATOM 726 N N . ALA A 1 96 ? 6.505 -0.937 -18.975 1.00 95.81 96 ALA A N 1
ATOM 727 C CA . ALA A 1 96 ? 6.493 -1.973 -20.004 1.00 95.81 96 ALA A CA 1
ATOM 728 C C . ALA A 1 96 ? 6.586 -1.381 -21.420 1.00 95.81 96 ALA A C 1
ATOM 730 O O . ALA A 1 96 ? 7.342 -1.891 -22.249 1.00 95.81 96 ALA A O 1
ATOM 731 N N . VAL A 1 97 ? 5.884 -0.272 -21.683 1.00 95.00 97 VAL A N 1
ATOM 732 C CA . VAL A 1 97 ? 5.953 0.443 -22.969 1.00 95.00 97 VAL A CA 1
ATOM 733 C C . VAL A 1 97 ? 7.357 0.996 -23.221 1.00 95.00 97 VAL A C 1
ATOM 735 O O . VAL A 1 97 ? 7.906 0.834 -24.313 1.00 95.00 97 VAL A O 1
ATOM 738 N N . VAL A 1 98 ? 7.963 1.629 -22.213 1.00 94.25 98 VAL A N 1
ATOM 739 C CA . VAL A 1 98 ? 9.326 2.170 -22.318 1.00 94.25 98 VAL A CA 1
ATOM 740 C C . VAL A 1 98 ? 10.337 1.048 -22.575 1.00 94.25 98 VAL A C 1
ATOM 742 O O . VAL A 1 98 ? 11.154 1.157 -23.491 1.00 94.25 98 VAL A O 1
ATOM 745 N N . MET A 1 99 ? 10.240 -0.065 -21.844 1.00 94.12 99 MET A N 1
ATOM 746 C CA . MET A 1 99 ? 11.136 -1.209 -22.020 1.00 94.12 99 MET A CA 1
ATOM 747 C C . MET A 1 99 ? 10.978 -1.890 -23.376 1.00 94.12 99 MET A C 1
ATOM 749 O O . MET A 1 99 ? 11.978 -2.264 -23.986 1.00 94.12 99 MET A O 1
ATOM 753 N N . GLN A 1 100 ? 9.754 -2.009 -23.896 1.00 95.69 100 GLN A N 1
ATOM 754 C CA . GLN A 1 100 ? 9.533 -2.537 -25.242 1.00 95.69 100 GLN A CA 1
ATOM 755 C C . GLN A 1 100 ? 10.260 -1.690 -26.297 1.00 95.69 100 GLN A C 1
ATOM 757 O O . GLN A 1 100 ? 10.911 -2.234 -27.193 1.00 95.69 100 GLN A O 1
ATOM 762 N N . ARG A 1 101 ? 10.197 -0.358 -26.170 1.00 94.69 101 ARG A N 1
ATOM 763 C CA . ARG A 1 101 ? 10.927 0.560 -27.056 1.00 94.69 101 ARG A CA 1
ATOM 764 C C . ARG A 1 101 ? 12.437 0.428 -26.880 1.00 94.69 101 ARG A C 1
ATOM 766 O O . ARG A 1 101 ? 13.150 0.410 -27.878 1.00 94.69 101 ARG A O 1
ATOM 773 N N . PHE A 1 102 ? 12.927 0.299 -25.647 1.00 95.44 102 PHE A N 1
ATOM 774 C CA . PHE A 1 102 ? 14.355 0.106 -25.380 1.00 95.44 102 PHE A CA 1
ATOM 775 C C . PHE A 1 102 ? 14.894 -1.185 -26.011 1.00 95.44 102 PHE A C 1
ATOM 777 O O . PHE A 1 102 ? 15.930 -1.159 -26.673 1.00 95.44 102 PHE A O 1
ATOM 784 N N . VAL A 1 103 ? 14.163 -2.298 -25.898 1.00 96.00 103 VAL A N 1
ATOM 785 C CA . VAL A 1 103 ? 14.528 -3.566 -26.551 1.00 96.00 103 VAL A CA 1
ATOM 786 C C . VAL A 1 103 ? 14.571 -3.407 -28.073 1.00 96.00 103 VAL A C 1
ATOM 788 O O . VAL A 1 103 ? 15.539 -3.824 -28.710 1.00 96.00 103 VAL A O 1
ATOM 791 N N . ALA A 1 104 ? 13.567 -2.755 -28.668 1.00 95.69 104 ALA A N 1
ATOM 792 C CA . ALA A 1 104 ? 13.556 -2.488 -30.106 1.00 95.69 104 ALA A CA 1
ATOM 793 C C . ALA A 1 104 ? 14.758 -1.630 -30.544 1.00 95.69 104 ALA A C 1
ATOM 795 O O . ALA A 1 104 ? 15.393 -1.926 -31.561 1.00 95.69 104 ALA A O 1
ATOM 796 N N . LEU A 1 105 ? 15.109 -0.611 -29.755 1.00 95.06 105 LEU A N 1
ATOM 797 C CA . LEU A 1 105 ? 16.271 0.245 -29.978 1.00 95.06 105 LEU A CA 1
ATOM 798 C C . LEU A 1 105 ? 17.589 -0.540 -29.892 1.00 95.06 105 LEU A C 1
ATOM 800 O O . LEU A 1 105 ? 18.454 -0.377 -30.751 1.00 95.06 105 LEU A O 1
ATOM 804 N N . ALA A 1 106 ? 17.741 -1.420 -28.900 1.00 94.69 106 ALA A N 1
ATOM 805 C CA . ALA A 1 106 ? 18.921 -2.269 -28.743 1.00 94.69 106 ALA A CA 1
ATOM 806 C C . ALA A 1 106 ? 19.099 -3.241 -29.924 1.00 94.69 106 ALA A C 1
ATOM 808 O O . ALA A 1 106 ? 20.211 -3.421 -30.424 1.00 94.69 106 ALA A O 1
ATOM 809 N N . GLU A 1 107 ? 18.008 -3.814 -30.432 1.00 95.56 107 GLU A N 1
ATOM 810 C CA . GLU A 1 107 ? 18.045 -4.668 -31.623 1.00 95.56 107 GLU A CA 1
ATOM 811 C C . GLU A 1 107 ? 18.423 -3.886 -32.889 1.00 95.56 107 GLU A C 1
ATOM 813 O O . GLU A 1 107 ? 19.213 -4.363 -33.710 1.00 95.56 107 GLU A O 1
ATOM 818 N N . ARG A 1 108 ? 17.921 -2.654 -33.047 1.00 94.44 108 ARG A N 1
ATOM 819 C CA . ARG A 1 108 ? 18.365 -1.756 -34.127 1.00 94.44 108 ARG A CA 1
ATOM 820 C C . ARG A 1 108 ? 19.847 -1.419 -34.005 1.00 94.44 108 ARG A C 1
ATOM 822 O O . ARG A 1 108 ? 20.574 -1.527 -34.988 1.00 94.44 108 ARG A O 1
ATOM 829 N N . ALA A 1 109 ? 20.303 -1.086 -32.800 1.00 93.06 109 ALA A N 1
ATOM 830 C CA . ALA A 1 109 ? 21.703 -0.808 -32.507 1.00 93.06 109 ALA A CA 1
ATOM 831 C C . ALA A 1 109 ? 22.611 -1.976 -32.914 1.00 93.06 109 ALA A C 1
ATOM 833 O O . ALA A 1 109 ? 23.626 -1.767 -33.574 1.00 93.06 109 ALA A O 1
ATOM 834 N N . LYS A 1 110 ? 22.219 -3.209 -32.573 1.00 92.69 110 LYS A N 1
ATOM 835 C CA . LYS A 1 110 ? 22.942 -4.429 -32.945 1.00 92.69 110 LYS A CA 1
ATOM 836 C C . LYS A 1 110 ? 23.012 -4.617 -34.462 1.00 92.69 110 LYS A C 1
ATOM 838 O O . LYS A 1 110 ? 24.084 -4.884 -34.997 1.00 92.69 110 LYS A O 1
ATOM 843 N N . ARG A 1 111 ? 21.894 -4.439 -35.176 1.00 90.56 111 ARG A N 1
ATOM 844 C CA . ARG A 1 111 ? 21.882 -4.515 -36.649 1.00 90.56 111 ARG A CA 1
ATOM 845 C C . ARG A 1 111 ? 22.771 -3.450 -37.286 1.00 90.56 111 ARG A C 1
ATOM 847 O O . ARG A 1 111 ? 23.477 -3.752 -38.242 1.00 90.56 111 ARG A O 1
ATOM 854 N N . ALA A 1 112 ? 22.774 -2.237 -36.735 1.00 88.81 112 ALA A N 1
ATOM 855 C CA . ALA A 1 112 ? 23.593 -1.137 -37.232 1.00 88.81 112 ALA A CA 1
ATOM 856 C C . ALA A 1 112 ? 25.098 -1.419 -37.086 1.00 88.81 112 ALA A C 1
ATOM 858 O O . ALA A 1 112 ? 25.887 -1.012 -37.936 1.00 88.81 112 ALA A O 1
ATOM 859 N N . THR A 1 113 ? 25.515 -2.128 -36.031 1.00 87.94 113 THR A N 1
ATOM 860 C CA . THR A 1 113 ? 26.928 -2.460 -35.782 1.00 87.94 113 THR A CA 1
ATOM 861 C C . THR A 1 113 ? 27.402 -3.744 -36.462 1.00 87.94 113 THR A C 1
ATOM 863 O O . THR A 1 113 ? 28.614 -3.917 -36.607 1.00 87.94 113 THR A O 1
ATOM 866 N N . GLN A 1 114 ? 26.493 -4.599 -36.943 1.00 86.00 114 GLN A N 1
ATOM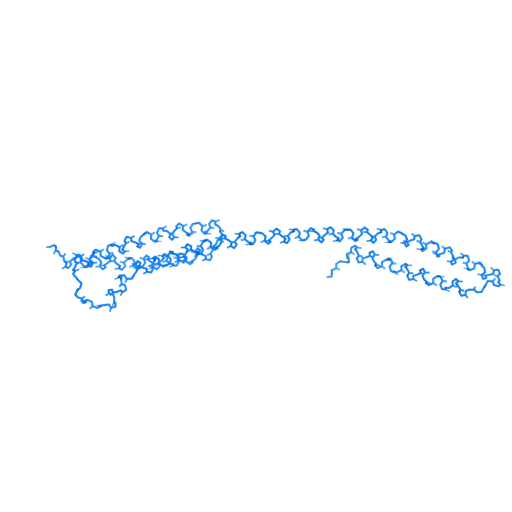 867 C CA . GLN A 1 114 ? 26.828 -5.875 -37.587 1.00 86.00 114 GLN A CA 1
ATOM 868 C C . GLN A 1 114 ? 27.812 -5.744 -38.767 1.00 86.00 114 GLN A C 1
ATOM 870 O O . GLN A 1 114 ? 28.814 -6.453 -38.758 1.00 86.00 114 GLN A O 1
ATOM 875 N N . PRO A 1 115 ? 27.652 -4.803 -39.725 1.00 79.69 115 PRO A N 1
ATOM 876 C CA . PRO A 1 115 ? 28.582 -4.683 -40.854 1.00 79.69 115 PRO A CA 1
ATOM 877 C C . PRO A 1 115 ? 30.022 -4.372 -40.430 1.00 79.69 115 PRO A C 1
ATOM 879 O O . PRO A 1 115 ? 30.961 -4.656 -41.163 1.00 79.69 115 PRO A O 1
ATOM 882 N N . VAL A 1 116 ? 30.206 -3.772 -39.252 1.00 77.69 116 VAL A N 1
ATOM 883 C CA . VAL A 1 116 ? 31.524 -3.464 -38.682 1.00 77.69 116 VAL A CA 1
ATOM 884 C C . VAL A 1 116 ? 32.151 -4.706 -38.073 1.00 77.69 116 VAL A C 1
ATOM 886 O O . VAL A 1 116 ? 33.346 -4.925 -38.246 1.00 77.69 116 VAL A O 1
ATOM 889 N N . ALA A 1 117 ? 31.350 -5.502 -37.362 1.00 78.31 117 ALA A N 1
ATOM 890 C CA . ALA A 1 117 ? 31.784 -6.775 -36.803 1.00 78.31 117 ALA A CA 1
ATOM 891 C C . ALA A 1 117 ? 32.200 -7.734 -37.926 1.00 78.31 117 ALA A C 1
ATOM 893 O O . ALA A 1 117 ? 33.322 -8.230 -37.901 1.00 78.31 117 ALA A O 1
ATOM 894 N N . ASP A 1 118 ? 31.376 -7.853 -38.973 1.00 77.06 118 ASP A N 1
ATOM 895 C CA . ASP A 1 118 ? 31.665 -8.675 -40.155 1.00 77.06 118 ASP A CA 1
ATOM 896 C C . ASP A 1 118 ? 33.002 -8.294 -40.821 1.00 77.06 118 ASP A C 1
ATOM 898 O O . ASP A 1 118 ? 33.707 -9.151 -41.343 1.00 77.06 118 ASP A O 1
ATOM 902 N N . LEU A 1 119 ? 33.385 -7.010 -40.797 1.00 72.81 119 LEU A N 1
ATOM 903 C CA . LEU A 1 119 ? 34.652 -6.536 -41.371 1.00 72.81 119 LEU A CA 1
ATOM 904 C C . LEU A 1 119 ? 35.870 -6.801 -40.491 1.00 72.81 119 LEU A C 1
ATOM 906 O O . LEU A 1 119 ? 36.977 -6.945 -41.009 1.00 72.81 119 LEU A O 1
ATOM 910 N N . VAL A 1 120 ? 35.683 -6.815 -39.172 1.00 69.81 120 VAL A N 1
ATOM 911 C CA . VAL A 1 120 ? 36.743 -7.143 -38.214 1.00 69.81 120 VAL A CA 1
ATOM 912 C C . VAL A 1 120 ? 36.977 -8.656 -38.178 1.00 69.81 120 VAL A C 1
ATOM 914 O O . VAL A 1 120 ? 38.124 -9.081 -38.079 1.00 69.81 120 VAL A O 1
ATOM 917 N N . GLU A 1 121 ? 35.914 -9.455 -38.295 1.00 70.25 121 GLU A N 1
ATOM 918 C CA . GLU A 1 121 ? 35.961 -10.921 -38.239 1.00 70.25 121 GLU A CA 1
ATOM 919 C C . GLU A 1 121 ? 36.279 -11.565 -39.599 1.00 70.25 121 GLU A C 1
ATOM 921 O O . GLU A 1 121 ? 37.052 -12.516 -39.662 1.00 70.25 121 GLU A O 1
ATOM 926 N N . GLY A 1 122 ? 35.737 -11.030 -40.699 1.00 63.59 122 GLY A N 1
ATOM 927 C CA . GLY A 1 122 ? 35.824 -11.606 -42.048 1.00 63.59 122 GLY A CA 1
ATOM 928 C C . GLY A 1 122 ? 37.109 -11.305 -42.827 1.00 63.59 122 GLY A C 1
ATOM 929 O O . GLY A 1 122 ? 37.160 -11.578 -44.021 1.00 63.59 122 GLY A O 1
ATOM 930 N N . GLY A 1 123 ? 38.127 -10.712 -42.191 1.00 54.81 123 GLY A N 1
ATOM 931 C CA . GLY A 1 123 ? 39.502 -10.673 -42.703 1.00 54.81 123 GLY A CA 1
ATOM 932 C C . GLY A 1 123 ? 39.663 -10.405 -44.206 1.00 54.81 123 GLY A C 1
ATOM 933 O O . GLY A 1 123 ? 40.257 -11.213 -44.899 1.00 54.81 123 GLY A O 1
ATOM 934 N N . ASN A 1 124 ? 39.188 -9.261 -44.711 1.00 54.38 124 ASN A N 1
ATOM 935 C CA . ASN A 1 124 ? 39.547 -8.720 -46.034 1.00 54.38 124 ASN A CA 1
ATOM 936 C C . ASN A 1 124 ? 39.344 -9.660 -47.255 1.00 54.38 124 ASN A C 1
ATOM 938 O O . ASN A 1 124 ? 40.011 -9.465 -48.273 1.00 54.38 124 ASN A O 1
ATOM 942 N N . GLU A 1 125 ? 38.442 -10.647 -47.199 1.00 51.69 125 GLU A N 1
ATOM 943 C CA . GLU A 1 125 ? 38.117 -11.475 -48.370 1.00 51.69 125 GLU A CA 1
ATOM 944 C C . GLU A 1 125 ? 37.086 -10.785 -49.289 1.00 51.69 125 GLU A C 1
ATOM 946 O O . GLU A 1 125 ? 35.923 -10.577 -48.944 1.00 51.69 125 GLU A O 1
ATOM 951 N N . SER A 1 126 ? 37.566 -10.388 -50.474 1.00 52.62 126 SER A N 1
ATOM 952 C CA . SER A 1 126 ? 36.839 -10.131 -51.731 1.00 52.62 126 SER A CA 1
ATOM 953 C C . SER A 1 126 ? 35.464 -9.447 -51.660 1.00 52.62 126 SER A C 1
ATOM 955 O O . SER A 1 126 ? 34.542 -9.828 -52.381 1.00 52.62 126 SER A O 1
ATOM 957 N N . THR A 1 127 ? 35.307 -8.392 -50.856 1.00 58.97 127 THR A N 1
ATOM 958 C CA . THR A 1 127 ? 34.152 -7.491 -51.008 1.00 58.97 127 THR A CA 1
ATOM 959 C C . THR A 1 127 ? 34.510 -6.364 -51.972 1.00 58.97 127 THR A C 1
ATOM 961 O O . THR A 1 127 ? 35.443 -5.603 -51.721 1.00 58.97 127 THR A O 1
ATOM 964 N N . ASP A 1 128 ? 33.753 -6.248 -53.062 1.00 70.00 128 ASP A N 1
ATOM 965 C CA . ASP A 1 128 ? 33.859 -5.159 -54.035 1.00 70.00 128 ASP A CA 1
ATOM 966 C C . ASP A 1 128 ? 33.828 -3.781 -53.333 1.00 70.00 128 ASP A C 1
ATOM 968 O O . ASP A 1 128 ? 32.928 -3.488 -52.536 1.00 70.00 128 ASP A O 1
ATOM 972 N N . GLY A 1 129 ? 34.841 -2.944 -53.587 1.00 72.38 129 GLY A N 1
ATOM 973 C CA . GLY A 1 129 ? 35.097 -1.688 -52.862 1.00 72.38 129 GLY A CA 1
ATOM 974 C C . GLY A 1 129 ? 33.906 -0.713 -52.821 1.00 72.38 129 GLY A C 1
ATOM 975 O O . GLY A 1 129 ? 33.590 -0.195 -51.744 1.00 72.38 129 GLY A O 1
ATOM 976 N N . PRO A 1 130 ? 33.185 -0.492 -53.938 1.00 78.06 130 PRO A N 1
ATOM 977 C CA . PRO A 1 130 ? 31.940 0.277 -53.973 1.00 78.06 130 PRO A CA 1
ATOM 978 C C . PRO A 1 130 ? 30.824 -0.311 -53.096 1.00 78.06 130 PRO A C 1
ATOM 980 O O . PRO A 1 130 ? 30.134 0.429 -52.389 1.00 78.06 130 PRO A O 1
ATOM 983 N N . THR A 1 131 ? 30.672 -1.639 -53.087 1.00 80.00 131 THR A N 1
ATOM 984 C CA . THR A 1 131 ? 29.663 -2.344 -52.279 1.00 80.00 131 THR A CA 1
ATOM 985 C C . THR A 1 131 ? 29.964 -2.213 -50.784 1.00 80.00 131 THR A C 1
ATOM 987 O O . THR A 1 131 ? 29.068 -1.926 -49.984 1.00 80.00 131 THR A O 1
ATOM 990 N N . LEU A 1 132 ? 31.236 -2.343 -50.399 1.00 80.25 132 LEU A N 1
ATOM 991 C CA . LEU A 1 132 ? 31.689 -2.144 -49.024 1.00 80.25 132 LEU A CA 1
ATOM 992 C C . LEU A 1 132 ? 31.480 -0.699 -48.549 1.00 80.25 132 LEU A C 1
ATOM 994 O O . LEU A 1 132 ? 30.967 -0.467 -47.451 1.00 80.25 132 LEU A O 1
ATOM 998 N N . LYS A 1 133 ? 31.839 0.278 -49.389 1.00 82.19 133 LYS A N 1
ATOM 999 C CA . LYS A 1 133 ? 31.645 1.705 -49.108 1.00 82.19 133 LYS A CA 1
ATOM 1000 C C . LYS A 1 133 ? 30.173 2.021 -48.837 1.00 82.19 133 LYS A C 1
ATOM 1002 O O . LYS A 1 133 ? 29.866 2.656 -47.831 1.00 82.19 133 LYS A O 1
ATOM 1007 N N . LYS A 1 134 ? 29.265 1.513 -49.677 1.00 85.19 134 LYS A N 1
ATOM 1008 C CA . LYS A 1 134 ? 27.818 1.680 -49.492 1.00 85.19 134 LYS A CA 1
ATOM 1009 C C . LYS A 1 134 ? 27.332 1.071 -48.171 1.00 85.19 134 LYS A C 1
ATOM 1011 O O . LYS A 1 134 ? 26.701 1.773 -47.392 1.00 85.19 134 LYS A O 1
ATOM 1016 N N . ARG A 1 135 ? 27.703 -0.181 -47.865 1.00 83.88 135 ARG A N 1
ATOM 1017 C CA . ARG A 1 135 ? 27.318 -0.855 -46.604 1.00 83.88 135 ARG A CA 1
ATOM 1018 C C . ARG A 1 135 ? 27.768 -0.086 -45.358 1.00 83.88 135 ARG A C 1
ATOM 1020 O O . ARG A 1 135 ? 27.014 0.007 -44.394 1.00 83.88 135 ARG A O 1
ATOM 1027 N N . LEU A 1 136 ? 28.983 0.464 -45.370 1.00 84.06 136 LEU A N 1
ATOM 1028 C CA . LEU A 1 136 ? 29.504 1.280 -44.269 1.00 84.06 136 LEU A CA 1
ATOM 1029 C C . LEU A 1 136 ? 28.777 2.628 -44.145 1.00 84.06 136 LEU A C 1
ATOM 1031 O O . LEU A 1 136 ? 28.526 3.075 -43.027 1.00 84.06 136 LEU A O 1
ATOM 1035 N N . GLY A 1 137 ? 28.423 3.257 -45.270 1.00 86.12 137 GLY A N 1
ATOM 1036 C CA . GLY A 1 137 ? 27.614 4.478 -45.295 1.00 86.12 137 GLY A CA 1
ATOM 1037 C C . GLY A 1 137 ? 26.200 4.260 -44.749 1.00 86.12 137 GLY A C 1
ATOM 1038 O O . GLY A 1 137 ? 25.750 5.021 -43.893 1.00 86.12 137 GLY A O 1
ATOM 1039 N N . ASP A 1 138 ? 25.538 3.182 -45.169 1.00 88.19 138 ASP A N 1
ATOM 1040 C CA . ASP A 1 138 ? 24.203 2.802 -44.691 1.00 88.19 138 ASP A CA 1
ATOM 1041 C C . ASP A 1 138 ? 24.226 2.493 -43.181 1.00 88.19 138 ASP A C 1
ATOM 1043 O O . ASP A 1 138 ? 23.393 2.996 -42.426 1.00 88.19 138 ASP A O 1
ATOM 1047 N N . ALA A 1 139 ? 25.239 1.753 -42.710 1.00 88.12 139 ALA A N 1
ATOM 1048 C CA . ALA A 1 139 ? 25.442 1.480 -41.286 1.00 88.12 139 ALA A CA 1
ATOM 1049 C C . ALA A 1 139 ? 25.674 2.763 -40.470 1.00 88.12 139 ALA A C 1
ATOM 1051 O O . ALA A 1 139 ? 25.151 2.903 -39.366 1.00 88.12 139 ALA A O 1
ATOM 1052 N N . GLN A 1 140 ? 26.439 3.720 -41.005 1.00 88.81 140 GLN A N 1
ATOM 1053 C CA . GLN A 1 140 ? 26.685 5.001 -40.343 1.00 88.81 140 GLN A CA 1
ATOM 1054 C C . GLN A 1 140 ? 25.405 5.843 -40.220 1.00 88.81 140 GLN A C 1
ATOM 1056 O O . GLN A 1 140 ? 25.208 6.486 -39.186 1.00 88.81 140 GLN A O 1
ATOM 1061 N N . THR A 1 141 ? 24.543 5.831 -41.240 1.00 91.00 141 THR A N 1
ATOM 1062 C CA . THR A 1 141 ? 23.231 6.497 -41.202 1.00 91.00 141 THR A CA 1
ATOM 1063 C C . THR A 1 141 ? 22.329 5.862 -40.145 1.00 91.00 141 THR A C 1
ATOM 1065 O O . THR A 1 141 ? 2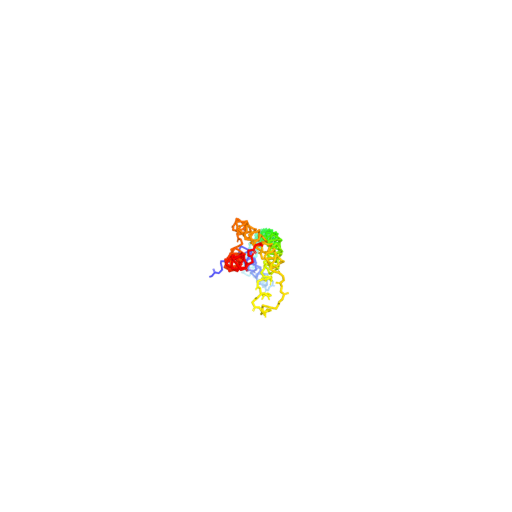1.876 6.570 -39.248 1.00 91.00 141 THR A O 1
ATOM 1068 N N . GLU A 1 142 ? 22.177 4.533 -40.150 1.00 91.44 142 GLU A N 1
ATOM 1069 C CA . GLU A 1 142 ? 21.365 3.829 -39.144 1.00 91.44 142 GLU A CA 1
ATOM 1070 C C . GLU A 1 142 ? 21.889 4.079 -37.717 1.00 91.44 142 GLU A C 1
ATOM 1072 O O . GLU A 1 142 ? 21.109 4.328 -36.802 1.00 91.44 142 GLU A O 1
ATOM 1077 N N . MET A 1 143 ? 23.213 4.090 -37.500 1.00 92.69 143 MET A N 1
ATOM 1078 C CA . MET A 1 143 ? 23.784 4.412 -36.184 1.00 92.69 143 MET A CA 1
ATOM 1079 C C . MET A 1 143 ? 23.435 5.827 -35.710 1.00 92.69 143 MET A C 1
ATOM 1081 O O . MET A 1 143 ? 23.230 6.022 -34.512 1.00 92.69 143 MET A O 1
ATOM 1085 N N . ASN A 1 144 ? 23.386 6.816 -36.607 1.00 93.62 144 ASN A N 1
ATOM 1086 C CA . ASN A 1 144 ? 22.985 8.176 -36.238 1.00 93.62 144 ASN A CA 1
ATOM 1087 C C . ASN A 1 144 ? 21.507 8.232 -35.843 1.00 93.62 144 ASN A C 1
ATOM 1089 O O . ASN A 1 144 ? 21.176 8.864 -34.839 1.00 93.62 144 ASN A O 1
ATOM 1093 N N . ASP A 1 145 ? 20.645 7.528 -36.574 1.00 94.38 145 ASP A N 1
ATOM 1094 C CA . ASP A 1 145 ? 19.214 7.469 -36.275 1.00 94.38 145 ASP A CA 1
ATOM 1095 C C . ASP A 1 145 ? 18.949 6.797 -34.923 1.00 94.38 145 ASP A C 1
ATOM 1097 O O . ASP A 1 145 ? 18.165 7.303 -34.116 1.00 94.38 145 ASP A O 1
ATOM 1101 N N . VAL A 1 146 ? 19.656 5.699 -34.634 1.00 94.94 146 VAL A N 1
ATOM 1102 C CA . VAL A 1 146 ? 19.573 4.995 -33.346 1.00 94.94 146 VAL A CA 1
ATOM 1103 C C . VAL A 1 146 ? 20.108 5.864 -32.200 1.00 94.94 146 VAL A C 1
ATOM 1105 O O . VAL A 1 146 ? 19.514 5.884 -31.125 1.00 94.94 146 VAL A O 1
ATOM 1108 N N . VAL A 1 147 ? 21.188 6.628 -32.402 1.00 95.88 147 VAL A N 1
ATOM 1109 C CA . VAL A 1 147 ? 21.694 7.576 -31.388 1.00 95.88 147 VAL A CA 1
ATOM 1110 C C . VAL A 1 147 ? 20.667 8.674 -31.096 1.00 95.88 147 VAL A C 1
ATOM 1112 O O . VAL A 1 147 ? 20.383 8.934 -29.928 1.00 95.88 147 VAL A O 1
ATOM 1115 N N . ALA A 1 148 ? 20.063 9.270 -32.126 1.00 95.62 148 ALA A N 1
ATOM 1116 C CA . ALA A 1 148 ? 19.038 10.297 -31.948 1.00 95.62 148 ALA A CA 1
ATOM 1117 C C . ALA A 1 148 ? 17.779 9.749 -31.249 1.00 95.62 148 ALA A C 1
ATOM 1119 O O . ALA A 1 148 ? 17.149 10.437 -30.444 1.00 95.62 148 ALA A O 1
ATOM 1120 N N . GLU A 1 149 ? 17.395 8.502 -31.532 1.00 94.81 149 GLU A N 1
ATOM 1121 C CA . GLU A 1 149 ? 16.294 7.838 -30.830 1.00 94.81 149 GLU A CA 1
ATOM 1122 C C . GLU A 1 149 ? 16.638 7.518 -29.369 1.00 94.81 149 GLU A C 1
ATOM 1124 O O . GLU A 1 149 ? 15.797 7.730 -28.494 1.00 94.81 149 GLU A O 1
ATOM 1129 N N . ALA A 1 150 ? 17.874 7.097 -29.084 1.00 96.00 150 ALA A N 1
ATOM 1130 C CA . ALA A 1 150 ? 18.356 6.901 -27.718 1.00 96.00 150 ALA A CA 1
ATOM 1131 C C . ALA A 1 150 ? 18.300 8.204 -26.904 1.00 96.00 150 ALA A C 1
ATOM 1133 O O . ALA A 1 150 ? 17.873 8.189 -25.755 1.00 96.00 150 ALA A O 1
ATOM 1134 N N . GLU A 1 151 ? 18.668 9.345 -27.495 1.00 96.69 151 GLU A N 1
ATOM 1135 C CA . GLU A 1 151 ? 18.579 10.659 -26.840 1.00 96.69 151 GLU A CA 1
ATOM 1136 C C . GLU A 1 151 ? 17.138 11.054 -26.504 1.00 96.69 151 GLU A C 1
ATOM 1138 O O . GLU A 1 151 ? 16.870 11.497 -25.384 1.00 96.69 151 GLU A O 1
ATOM 1143 N N . ARG A 1 152 ? 16.195 10.839 -27.433 1.00 95.88 152 ARG A N 1
ATOM 1144 C CA . ARG A 1 152 ? 14.764 11.060 -27.165 1.00 95.88 152 ARG A CA 1
ATOM 1145 C C . ARG A 1 152 ? 14.259 10.154 -26.046 1.00 95.88 152 ARG A C 1
ATOM 1147 O O . ARG A 1 152 ? 13.597 10.630 -25.130 1.00 95.88 152 ARG A O 1
ATOM 1154 N N . MET A 1 153 ? 14.621 8.873 -26.082 1.00 95.62 153 MET A N 1
ATOM 1155 C CA . MET A 1 153 ? 14.247 7.910 -25.047 1.00 95.62 153 MET A CA 1
ATOM 1156 C C . MET A 1 153 ? 14.798 8.296 -23.673 1.00 95.62 153 MET A C 1
ATOM 1158 O O . MET A 1 153 ? 14.073 8.202 -22.691 1.00 95.62 153 MET A O 1
ATOM 1162 N N . ILE A 1 154 ? 16.046 8.767 -23.594 1.00 97.31 154 ILE A N 1
ATOM 1163 C CA . ILE A 1 154 ? 16.647 9.267 -22.351 1.00 97.31 154 ILE A CA 1
ATOM 1164 C C . ILE A 1 154 ? 15.843 10.450 -21.801 1.00 97.31 154 ILE A C 1
ATOM 1166 O O . ILE A 1 154 ? 15.533 10.472 -20.612 1.00 97.31 154 ILE A O 1
ATOM 1170 N N . ALA A 1 155 ? 15.480 11.416 -22.648 1.00 96.25 155 ALA A N 1
ATOM 1171 C CA . ALA A 1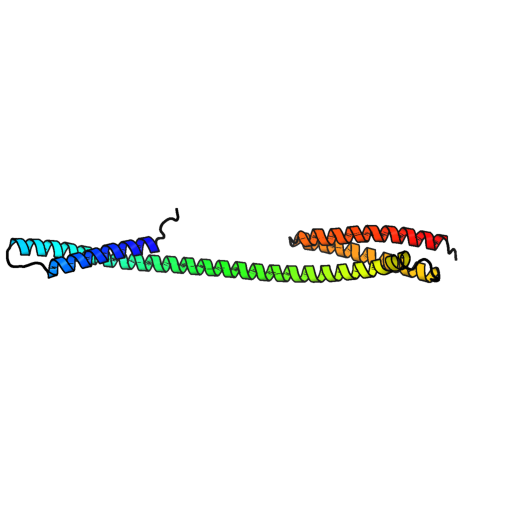 155 ? 14.697 12.574 -22.222 1.00 96.25 155 ALA A CA 1
ATOM 1172 C C . ALA A 1 155 ? 13.297 12.171 -21.722 1.00 96.25 155 ALA A C 1
ATOM 1174 O O . ALA A 1 155 ? 12.888 12.579 -20.635 1.00 96.25 155 ALA A O 1
ATOM 1175 N N . GLU A 1 156 ? 12.593 11.323 -22.475 1.00 94.31 156 GLU A N 1
ATOM 1176 C CA . GLU A 1 156 ? 11.258 10.825 -22.123 1.00 94.31 156 GLU A CA 1
ATOM 1177 C C . GLU A 1 156 ? 11.282 9.980 -20.838 1.00 94.31 156 GLU A C 1
ATOM 1179 O O . GLU A 1 156 ? 10.460 10.177 -19.942 1.00 94.31 156 GLU A O 1
ATOM 1184 N N . ALA A 1 157 ? 12.258 9.077 -20.700 1.00 95.69 157 ALA A N 1
ATOM 1185 C CA . ALA A 1 157 ? 12.443 8.257 -19.506 1.00 95.69 157 ALA A CA 1
ATOM 1186 C C . ALA A 1 157 ? 12.797 9.111 -18.280 1.00 95.69 157 ALA A C 1
ATOM 1188 O O . ALA A 1 157 ? 12.248 8.884 -17.203 1.00 95.69 157 ALA A O 1
ATOM 1189 N N . ALA A 1 158 ? 13.652 10.128 -18.433 1.00 95.94 158 ALA A N 1
ATOM 1190 C CA . ALA A 1 158 ? 13.984 11.056 -17.355 1.00 95.94 158 ALA A CA 1
ATOM 1191 C C . ALA A 1 158 ? 12.756 11.855 -16.898 1.00 95.94 158 ALA A C 1
ATOM 1193 O O . ALA A 1 158 ? 12.507 11.949 -15.695 1.00 95.94 158 ALA A O 1
ATOM 1194 N N . GLN A 1 159 ? 11.959 12.366 -17.843 1.00 95.44 159 GLN A N 1
ATOM 1195 C CA . GLN A 1 159 ? 10.712 13.075 -17.552 1.00 95.44 159 GLN A CA 1
ATOM 1196 C C . GLN A 1 159 ? 9.691 12.172 -16.841 1.00 95.44 159 GLN A C 1
ATOM 1198 O O . GLN A 1 159 ? 8.995 12.624 -15.934 1.00 95.44 159 GLN A O 1
ATOM 1203 N N . ALA A 1 160 ? 9.635 10.889 -17.209 1.00 93.94 160 ALA A N 1
ATOM 1204 C CA . ALA A 1 160 ? 8.768 9.885 -16.591 1.00 93.94 160 ALA A CA 1
ATOM 1205 C C . ALA A 1 160 ? 9.348 9.242 -15.308 1.00 93.94 160 ALA A C 1
ATOM 1207 O O . ALA A 1 160 ? 8.693 8.396 -14.688 1.00 93.94 160 ALA A O 1
ATOM 1208 N N . GLY A 1 161 ? 10.562 9.624 -14.893 1.00 95.44 161 GLY A N 1
ATOM 1209 C CA . GLY A 1 161 ? 11.212 9.149 -13.668 1.00 95.44 161 GLY A CA 1
ATOM 1210 C C . GLY A 1 161 ? 11.856 7.756 -13.741 1.00 95.44 161 GLY A C 1
ATOM 1211 O O . GLY A 1 161 ? 12.128 7.172 -12.694 1.00 95.44 161 GLY A O 1
ATOM 1212 N N . TRP A 1 162 ? 12.119 7.219 -14.934 1.00 96.88 162 TRP A N 1
ATOM 1213 C CA . TRP A 1 162 ? 12.756 5.910 -15.163 1.00 96.88 162 TRP A CA 1
ATOM 1214 C C . TRP A 1 162 ? 14.287 6.034 -15.260 1.00 96.88 162 TRP A C 1
ATOM 1216 O O . TRP A 1 162 ? 14.878 6.003 -16.339 1.00 96.88 162 TRP A O 1
ATOM 1226 N N . GLN A 1 163 ? 14.943 6.258 -14.117 1.00 95.50 163 GLN A N 1
ATOM 1227 C CA . GLN A 1 163 ? 16.384 6.565 -14.042 1.00 95.50 163 GLN A CA 1
ATOM 1228 C C . GLN A 1 163 ? 17.302 5.388 -14.403 1.00 95.50 163 GLN A C 1
ATOM 1230 O O . GLN A 1 163 ? 18.432 5.582 -14.843 1.00 95.50 163 GLN A O 1
ATOM 1235 N N . ASP A 1 164 ? 16.840 4.167 -14.186 1.00 94.06 164 ASP A N 1
ATOM 1236 C CA . ASP A 1 164 ? 17.462 2.938 -14.668 1.00 94.06 164 ASP A CA 1
ATOM 1237 C C . ASP A 1 164 ? 17.492 2.891 -16.200 1.00 94.06 164 ASP A C 1
ATOM 1239 O O . ASP A 1 164 ? 18.577 2.798 -16.776 1.00 94.06 164 ASP A O 1
ATOM 1243 N N . VAL A 1 165 ? 16.345 3.099 -16.854 1.00 94.81 165 VAL A N 1
ATOM 1244 C CA . VAL A 1 165 ? 16.254 3.152 -18.323 1.00 94.81 165 VAL A CA 1
ATOM 1245 C C . VAL A 1 165 ? 17.138 4.260 -18.894 1.00 94.81 165 VAL A C 1
ATOM 1247 O O . VAL A 1 165 ? 17.841 4.043 -19.878 1.00 94.81 165 VAL A O 1
ATOM 1250 N N . VAL A 1 166 ? 17.162 5.439 -18.259 1.00 97.12 166 VAL A N 1
ATOM 1251 C CA . VAL A 1 166 ? 18.057 6.546 -18.641 1.00 97.12 166 VAL A CA 1
ATOM 1252 C C . VAL A 1 166 ? 19.517 6.089 -18.696 1.00 97.12 166 VAL A C 1
ATOM 1254 O O . VAL A 1 166 ? 20.210 6.358 -19.678 1.00 97.12 166 VAL A O 1
ATOM 1257 N N . ARG A 1 167 ? 19.991 5.380 -17.663 1.00 97.06 167 ARG A N 1
ATOM 1258 C CA . ARG A 1 167 ? 21.381 4.899 -17.598 1.00 97.06 167 ARG A CA 1
ATOM 1259 C C . ARG A 1 167 ? 21.669 3.851 -18.667 1.00 97.06 167 ARG A C 1
ATOM 1261 O O . ARG A 1 167 ? 22.731 3.890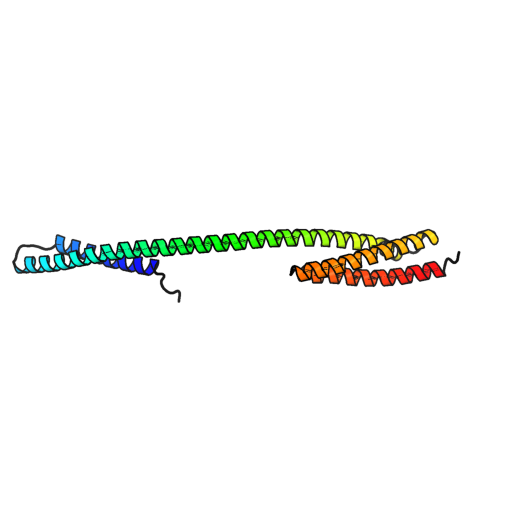 -19.287 1.00 97.06 167 ARG A O 1
ATOM 1268 N N . GLU A 1 168 ? 20.746 2.921 -18.887 1.00 95.62 168 GLU A N 1
ATOM 1269 C CA . GLU A 1 168 ? 20.913 1.857 -19.879 1.00 95.62 168 GLU A CA 1
ATOM 1270 C C . GLU A 1 168 ? 20.913 2.402 -21.314 1.00 95.62 168 GLU A C 1
ATOM 1272 O O . GLU A 1 168 ? 21.803 2.068 -22.105 1.00 95.62 168 GLU A O 1
ATOM 1277 N N . ALA A 1 169 ? 19.981 3.304 -21.634 1.00 95.62 169 ALA A N 1
ATOM 1278 C CA . ALA A 1 169 ? 19.907 3.979 -22.926 1.00 95.62 169 ALA A CA 1
ATOM 1279 C C . ALA A 1 169 ? 21.130 4.868 -23.188 1.00 95.62 169 ALA A C 1
ATOM 1281 O O . ALA A 1 169 ? 21.675 4.842 -24.295 1.00 95.62 169 ALA A O 1
ATOM 1282 N N . ASP A 1 170 ? 21.627 5.591 -22.179 1.00 96.81 170 ASP A N 1
ATOM 1283 C CA . ASP A 1 170 ? 22.856 6.372 -22.329 1.00 96.81 170 ASP A CA 1
ATOM 1284 C C . ASP A 1 170 ? 24.074 5.467 -22.552 1.00 96.81 170 ASP A C 1
ATOM 1286 O O . ASP A 1 170 ? 24.862 5.711 -23.466 1.00 96.81 170 ASP A O 1
ATOM 1290 N N . SER A 1 171 ? 24.187 4.354 -21.821 1.00 96.38 171 SER A N 1
ATOM 1291 C CA . SER A 1 171 ? 25.253 3.371 -22.049 1.00 96.38 171 SER A CA 1
ATOM 1292 C C . SER A 1 171 ? 25.239 2.827 -23.483 1.00 96.38 171 SER A C 1
ATOM 1294 O O . SER A 1 171 ? 26.290 2.750 -24.130 1.00 96.38 171 SER A O 1
ATOM 1296 N N . LEU A 1 172 ? 24.058 2.485 -24.013 1.00 94.88 172 LEU A N 1
ATOM 1297 C CA . LEU A 1 172 ? 23.898 2.037 -25.398 1.00 94.88 172 LEU A CA 1
ATOM 1298 C C . LEU A 1 172 ? 24.318 3.127 -26.396 1.00 94.88 172 LEU A C 1
ATOM 1300 O O . LEU A 1 172 ? 25.079 2.848 -27.328 1.00 94.88 172 LEU A O 1
ATOM 1304 N N . LYS A 1 173 ? 23.889 4.373 -26.168 1.00 96.19 173 LYS A N 1
ATOM 1305 C CA . LYS A 1 173 ? 24.255 5.539 -26.983 1.00 96.19 173 LYS A CA 1
ATOM 1306 C C . LYS A 1 173 ? 25.771 5.737 -27.043 1.00 96.19 173 LYS A C 1
ATOM 1308 O O . LYS A 1 173 ? 26.331 5.840 -28.134 1.00 96.19 173 LYS A O 1
ATOM 1313 N N . GLN A 1 174 ? 26.456 5.731 -25.897 1.00 95.88 174 GLN A N 1
ATOM 1314 C CA . GLN A 1 174 ? 27.913 5.912 -25.837 1.00 95.88 174 GLN A CA 1
ATOM 1315 C C . GLN A 1 174 ? 28.662 4.802 -26.596 1.00 95.88 174 GLN A C 1
ATOM 1317 O O . GLN A 1 174 ? 29.606 5.072 -27.352 1.00 95.88 174 GLN A O 1
ATOM 1322 N N . LYS A 1 175 ? 28.212 3.545 -26.454 1.00 93.50 175 LYS A N 1
ATOM 1323 C CA . LYS A 1 175 ? 28.765 2.403 -27.204 1.00 93.50 175 LYS A CA 1
ATOM 1324 C C . LYS A 1 175 ? 28.593 2.590 -28.713 1.00 93.50 175 LYS A C 1
ATOM 1326 O O . LYS A 1 175 ? 29.558 2.413 -29.459 1.00 93.50 175 LYS A O 1
ATOM 1331 N N . LEU A 1 176 ? 27.407 2.998 -29.167 1.00 93.06 176 LEU A N 1
ATOM 1332 C CA . LEU A 1 176 ? 27.139 3.265 -30.582 1.00 93.06 176 LEU A CA 1
ATOM 1333 C C . LEU A 1 176 ? 27.983 4.405 -31.138 1.00 93.06 176 LEU A C 1
ATOM 1335 O O . LEU A 1 176 ? 28.570 4.251 -32.205 1.00 93.06 176 LEU A O 1
ATOM 1339 N N . MET A 1 177 ? 28.111 5.517 -30.412 1.00 93.19 177 MET A N 1
ATOM 1340 C CA . MET A 1 177 ? 28.948 6.642 -30.838 1.00 93.19 177 MET A CA 1
ATOM 1341 C C . MET A 1 177 ? 30.409 6.222 -31.031 1.00 93.19 177 MET A C 1
ATOM 1343 O O . MET A 1 177 ? 31.050 6.615 -32.008 1.00 93.19 177 MET A O 1
ATOM 1347 N N . THR A 1 178 ? 30.922 5.372 -30.138 1.00 91.94 178 THR A N 1
ATOM 1348 C CA . THR A 1 178 ? 32.280 4.824 -30.246 1.00 91.94 178 THR A CA 1
ATOM 1349 C C . THR A 1 178 ? 32.433 3.966 -31.501 1.00 91.94 178 THR A C 1
ATOM 1351 O O . THR A 1 178 ? 33.380 4.151 -32.270 1.00 91.94 178 THR A O 1
ATOM 1354 N N . THR A 1 179 ? 31.487 3.059 -31.752 1.00 88.62 179 THR A N 1
ATOM 1355 C CA . THR A 1 179 ? 31.501 2.193 -32.939 1.00 88.62 179 THR A CA 1
ATOM 1356 C C . THR A 1 179 ? 31.348 2.997 -34.229 1.00 88.62 179 THR A C 1
ATOM 1358 O O . THR A 1 179 ? 32.109 2.790 -35.172 1.00 88.62 179 THR A O 1
ATOM 1361 N N . ARG A 1 180 ? 30.460 3.993 -34.248 1.00 88.88 180 ARG A N 1
ATOM 1362 C CA . ARG A 1 180 ? 30.268 4.916 -35.372 1.00 88.88 180 ARG A CA 1
ATOM 1363 C C . ARG A 1 180 ? 31.558 5.642 -35.743 1.00 88.88 180 ARG A C 1
ATOM 1365 O O . ARG A 1 180 ? 31.885 5.756 -36.921 1.00 88.88 180 ARG A O 1
ATOM 1372 N N . ASN A 1 181 ? 32.324 6.107 -34.758 1.00 89.19 181 ASN A N 1
ATOM 1373 C CA . ASN A 1 181 ? 33.596 6.780 -35.027 1.00 89.19 181 ASN A CA 1
ATOM 1374 C C . ASN A 1 181 ? 34.616 5.830 -35.689 1.00 89.19 181 ASN A C 1
ATOM 1376 O O . ASN A 1 181 ? 35.361 6.251 -36.575 1.00 89.19 181 ASN A O 1
ATOM 1380 N N . ARG A 1 182 ? 34.617 4.538 -35.323 1.00 85.19 182 ARG A N 1
ATOM 1381 C CA . ARG A 1 182 ? 35.439 3.511 -35.994 1.00 85.19 182 ARG A CA 1
ATOM 1382 C C . ARG A 1 182 ? 34.979 3.270 -37.434 1.00 85.19 182 ARG A C 1
ATOM 1384 O O . ARG A 1 182 ? 35.823 3.188 -38.324 1.00 85.19 182 ARG A O 1
ATOM 1391 N N . VAL A 1 183 ? 33.667 3.227 -37.672 1.00 85.06 183 VAL A N 1
ATOM 1392 C CA . VAL A 1 183 ? 33.078 3.114 -39.020 1.00 85.06 183 VAL A CA 1
ATOM 1393 C C . VAL A 1 183 ? 33.472 4.279 -39.905 1.00 85.06 183 VAL A C 1
ATOM 1395 O O . VAL A 1 183 ? 33.942 4.060 -41.015 1.00 85.06 183 VAL A O 1
ATOM 1398 N N . ALA A 1 184 ? 33.354 5.509 -39.406 1.00 85.44 184 ALA A N 1
ATOM 1399 C CA . ALA A 1 184 ? 33.723 6.698 -40.162 1.00 85.44 184 ALA A CA 1
ATOM 1400 C C . ALA A 1 184 ? 35.203 6.666 -40.588 1.00 85.44 184 ALA A C 1
ATOM 1402 O O . ALA A 1 184 ? 35.538 7.037 -41.714 1.00 85.44 184 ALA A O 1
ATOM 1403 N N . LEU A 1 185 ? 36.094 6.173 -39.717 1.00 83.12 185 LEU A N 1
ATOM 1404 C CA . LEU A 1 185 ? 37.508 5.986 -40.045 1.00 83.12 185 LEU A CA 1
ATOM 1405 C C . LEU A 1 185 ? 37.717 4.891 -41.105 1.00 83.12 185 LEU A C 1
ATOM 1407 O O . LEU A 1 185 ? 38.498 5.088 -42.035 1.00 83.12 185 LEU A O 1
ATOM 1411 N N . ALA A 1 186 ? 37.022 3.756 -40.989 1.00 79.50 186 ALA A N 1
ATOM 1412 C CA . ALA A 1 186 ? 37.084 2.671 -41.969 1.00 79.50 186 ALA A CA 1
ATOM 1413 C C . ALA A 1 186 ? 36.551 3.111 -43.344 1.00 79.50 186 ALA A C 1
ATOM 1415 O O . ALA A 1 186 ? 37.200 2.877 -44.361 1.00 79.50 186 ALA A O 1
ATOM 1416 N N . HIS A 1 187 ? 35.429 3.832 -43.373 1.00 80.56 187 HIS A N 1
ATOM 1417 C CA . HIS A 1 187 ? 34.821 4.368 -44.589 1.00 80.56 187 HIS A CA 1
ATOM 1418 C C . HIS A 1 187 ? 35.753 5.351 -45.319 1.00 80.56 187 HIS A C 1
ATOM 1420 O O . HIS A 1 187 ? 35.865 5.294 -46.546 1.00 80.56 187 HIS A O 1
ATOM 1426 N N . ARG A 1 188 ? 36.476 6.216 -44.586 1.00 82.06 188 ARG A N 1
ATOM 1427 C CA . ARG A 1 188 ? 37.514 7.090 -45.174 1.00 82.06 188 ARG A CA 1
ATOM 1428 C C . ARG A 1 188 ? 38.645 6.281 -45.804 1.00 82.06 188 ARG A C 1
ATOM 1430 O O . ARG A 1 188 ? 38.942 6.488 -46.972 1.00 82.06 188 ARG A O 1
ATOM 1437 N N . LYS A 1 189 ? 39.199 5.302 -45.080 1.00 77.12 189 LYS A N 1
ATOM 1438 C CA . LYS A 1 189 ? 40.289 4.446 -45.586 1.00 77.12 189 LYS A CA 1
ATOM 1439 C C . LYS A 1 189 ? 39.901 3.654 -46.839 1.00 77.12 189 LYS A C 1
ATOM 1441 O O . LYS A 1 189 ? 40.721 3.495 -47.736 1.00 77.12 189 LYS A O 1
ATOM 1446 N N . VAL A 1 190 ? 38.665 3.153 -46.911 1.00 75.12 190 VAL A N 1
ATOM 1447 C CA . VAL A 1 190 ? 38.144 2.464 -48.108 1.00 75.12 190 VAL A CA 1
ATOM 1448 C C . VAL A 1 190 ? 37.948 3.451 -49.263 1.00 75.12 190 VAL A C 1
ATOM 1450 O O . VAL A 1 190 ? 38.279 3.131 -50.400 1.00 75.12 190 VAL A O 1
ATOM 1453 N N . SER A 1 191 ? 37.486 4.671 -48.975 1.00 72.81 191 SER A N 1
ATOM 1454 C CA . SER A 1 191 ? 37.319 5.729 -49.982 1.00 72.81 191 SER A CA 1
ATOM 1455 C C . SER A 1 191 ? 38.648 6.254 -50.543 1.00 72.81 191 SER A C 1
ATOM 1457 O O . SER A 1 191 ? 38.685 6.666 -51.694 1.00 72.81 191 SER A O 1
ATOM 1459 N N . GLU A 1 192 ? 39.727 6.230 -49.757 1.00 73.19 192 GLU A N 1
ATOM 1460 C CA . GLU A 1 192 ? 41.082 6.614 -50.187 1.00 73.19 192 GLU A CA 1
ATOM 1461 C C . GLU A 1 192 ? 41.769 5.526 -51.032 1.00 73.19 192 GLU A C 1
ATOM 1463 O O . GLU A 1 192 ? 42.569 5.844 -51.907 1.00 73.19 192 GLU A O 1
ATOM 1468 N N . LYS A 1 193 ? 41.462 4.241 -50.789 1.00 63.12 193 LYS A N 1
ATOM 1469 C CA . LYS A 1 193 ? 42.049 3.098 -51.517 1.00 63.12 193 LYS A CA 1
ATOM 1470 C C . LYS A 1 193 ? 41.340 2.743 -52.826 1.00 63.12 193 LYS A C 1
ATOM 1472 O O . LYS A 1 193 ? 41.938 2.062 -53.652 1.00 63.12 193 LYS A O 1
ATOM 1477 N N . ALA A 1 194 ? 40.099 3.183 -53.009 1.00 55.12 194 ALA A N 1
ATOM 1478 C CA . ALA A 1 194 ? 39.329 3.011 -54.237 1.00 55.12 194 ALA A CA 1
ATOM 1479 C C . ALA A 1 194 ? 38.935 4.386 -54.815 1.00 55.12 194 ALA A C 1
ATOM 1481 O O . ALA A 1 194 ? 37.761 4.767 -54.727 1.00 55.12 194 ALA A O 1
ATOM 1482 N N . PRO A 1 195 ? 39.894 5.178 -55.343 1.00 50.50 195 PRO A N 1
ATOM 1483 C CA . PRO A 1 195 ? 39.542 6.285 -56.218 1.00 50.50 195 PRO A CA 1
ATOM 1484 C C . PRO A 1 195 ? 38.886 5.697 -57.474 1.00 50.50 195 PRO A C 1
ATOM 1486 O O . PRO A 1 195 ? 39.308 4.644 -57.945 1.00 50.50 195 PRO A O 1
ATOM 1489 N N . VAL A 1 196 ? 37.816 6.360 -57.912 1.00 47.81 196 VAL A N 1
ATOM 1490 C CA . VAL A 1 196 ? 36.956 6.033 -59.066 1.00 47.81 196 VAL A CA 1
ATOM 1491 C C . VAL A 1 196 ? 37.696 5.346 -60.211 1.00 47.81 196 VAL A C 1
ATOM 1493 O O . VAL A 1 196 ? 38.740 5.892 -60.633 1.00 47.81 196 VAL A O 1
#

Secondary structure (DSSP, 8-state):
-PPPPHHHHHHHHHHHHHHHHHHHHHHHHH----SHHHHHHHHHHHHHHHHHHHHHHHHHHHHHHHHHHHHHHHHHHHHHHHHHHHHHHHHHHHHHHHHHHHHHHHHHHHHHHHHHHHHHHSTT----HHHHHHHHHHHHHHHHHHHHHHHHHHHHHHHTT-HHHHHHHHHHHHHHHHHHHHHHHHHHHHHHH---